Protein AF-I0H525-F1 (afdb_monomer)

Sequence (204 aa):
MDETADFDRLCRIVYRAARAGAVDCTDTFDLAASVLEFRPADPDATELASQSLDCAPGSRLHRAELALVVLAKADFAPGFAEEPGWLVRLQEAMRLVNRDIAASGLPHGCRLRVRENAYAETWDGHTGSGQGVLPDSGADPVSALVAVADDAQDAVMHALWSAWPECPAHRRGVHARRHGGAAVWWCTGEGGHGVARIGDWPRP

Solvent-accessible surface area (backbone atoms only — not comparable to full-atom values): 10857 Å² total; per-residue (Å²): 131,61,67,66,62,52,50,55,50,49,53,54,51,46,47,54,26,22,78,68,51,60,52,54,41,64,59,44,26,54,52,17,51,60,49,31,75,81,38,78,79,43,64,59,32,52,50,34,29,54,55,22,73,67,54,49,76,89,46,34,54,59,47,14,54,41,49,52,53,41,38,54,74,68,69,58,75,69,43,50,86,74,40,52,67,18,52,55,42,36,54,52,25,42,56,31,43,30,43,26,39,46,30,72,70,43,96,64,51,62,46,80,45,78,71,90,33,35,30,27,28,35,84,88,68,43,52,34,90,68,86,48,32,57,44,66,38,22,76,40,76,47,49,12,34,22,42,43,39,40,32,35,30,48,11,48,22,63,75,65,76,43,72,43,62,59,34,88,91,72,75,39,54,32,42,55,34,82,54,96,90,38,32,21,33,30,32,76,62,94,88,43,48,74,76,31,47,69,41,60,44,72,64,126

Nearest PDB structures (foldseek):
  7yzp-assembly1_D  TM=2.868E-01  e=1.930E+00  Escherichia coli
  8hqs-assembly1_B  TM=2.429E-01  e=4.005E+00  Saccharomyces cerevisiae S288C

Radius of gyration: 21.65 Å; Cα contacts (8 Å, |Δi|>4): 340; chains: 1; bounding box: 46×28×60 Å

Mean predicted aligned error: 4.31 Å

pLDDT: mean 94.58, std 5.5, range [55.75, 98.69]

Organism: Actinoplanes missouriensis (strain ATCC 14538 / DSM 43046 / CBS 188.64 / JCM 3121 / NBRC 102363 / NCIMB 12654 / NRRL B-3342 / UNCC 431) (NCBI:txid512565)

Structure (mmCIF, N/CA/C/O backbone):
data_AF-I0H525-F1
#
_entry.id   AF-I0H525-F1
#
loop_
_atom_site.group_PDB
_atom_site.id
_atom_site.type_symbol
_atom_site.label_atom_id
_atom_site.label_alt_id
_atom_site.label_comp_id
_atom_site.label_asym_id
_atom_site.label_entity_id
_atom_site.label_seq_id
_atom_site.pdbx_PDB_ins_code
_atom_site.Cartn_x
_atom_site.Cartn_y
_atom_site.Cartn_z
_atom_site.occupancy
_atom_site.B_iso_or_equiv
_atom_site.auth_seq_id
_atom_site.auth_comp_id
_atom_site.auth_asym_id
_atom_site.auth_atom_id
_atom_site.pdbx_PDB_model_num
ATOM 1 N N . MET A 1 1 ? -3.964 14.353 -28.557 1.00 55.75 1 MET A N 1
ATOM 2 C CA . MET A 1 1 ? -3.479 13.073 -28.015 1.00 55.75 1 MET A CA 1
ATOM 3 C C . MET A 1 1 ? -2.768 13.444 -26.735 1.00 55.75 1 MET A C 1
ATOM 5 O O . MET A 1 1 ? -2.029 14.417 -26.765 1.00 55.75 1 MET A O 1
ATOM 9 N N . ASP A 1 2 ? -3.168 12.852 -25.618 1.00 77.38 2 ASP A N 1
ATOM 10 C CA . ASP A 1 2 ? -2.706 13.259 -24.290 1.00 77.38 2 ASP A CA 1
ATOM 11 C C . ASP A 1 2 ? -1.395 12.525 -23.987 1.00 77.38 2 ASP A C 1
ATOM 13 O O . ASP A 1 2 ? -1.417 11.355 -23.616 1.00 77.38 2 ASP A O 1
ATOM 17 N N . GLU A 1 3 ? -0.263 13.193 -24.227 1.00 74.00 3 GLU A N 1
ATOM 18 C CA . GLU A 1 3 ? 1.090 12.627 -24.087 1.00 74.00 3 GLU A CA 1
ATOM 19 C C . GLU A 1 3 ? 1.329 12.030 -22.688 1.00 74.00 3 GLU A C 1
ATOM 21 O O . GLU A 1 3 ? 2.026 11.025 -22.552 1.00 74.00 3 GLU A O 1
ATOM 26 N N . THR A 1 4 ? 0.685 12.575 -21.650 1.00 78.25 4 THR A N 1
ATOM 27 C CA . THR A 1 4 ? 0.746 12.030 -20.286 1.00 78.25 4 THR A CA 1
ATOM 28 C C . THR A 1 4 ? 0.017 10.691 -20.171 1.00 78.25 4 THR A C 1
ATOM 30 O O . THR A 1 4 ? 0.548 9.754 -19.577 1.00 78.25 4 THR A O 1
ATOM 33 N N . ALA A 1 5 ? -1.167 10.556 -20.773 1.00 83.31 5 ALA A N 1
ATOM 34 C CA . ALA A 1 5 ? -1.921 9.302 -20.756 1.00 83.31 5 ALA A CA 1
ATOM 35 C C . ALA A 1 5 ? -1.211 8.180 -21.535 1.00 83.31 5 ALA A C 1
ATOM 37 O O . ALA A 1 5 ? -1.279 7.010 -21.142 1.00 83.31 5 ALA A O 1
ATOM 38 N N . ASP A 1 6 ? -0.516 8.530 -22.620 1.00 89.56 6 ASP A N 1
ATOM 39 C CA . ASP A 1 6 ? 0.271 7.579 -23.406 1.00 89.56 6 ASP A CA 1
ATOM 40 C C . ASP A 1 6 ? 1.518 7.108 -22.639 1.00 89.56 6 ASP A C 1
ATOM 42 O O . ASP A 1 6 ? 1.781 5.901 -22.590 1.00 89.56 6 ASP A O 1
ATOM 46 N N . PHE A 1 7 ? 2.222 8.018 -21.954 1.00 92.44 7 PHE A N 1
ATOM 47 C CA . PHE A 1 7 ? 3.347 7.669 -21.082 1.00 92.44 7 PHE A CA 1
ATOM 48 C C . PHE A 1 7 ? 2.915 6.773 -19.910 1.00 92.44 7 PHE A C 1
ATOM 50 O O . PHE A 1 7 ? 3.510 5.723 -19.667 1.00 92.44 7 PHE A O 1
ATOM 57 N N . ASP A 1 8 ? 1.814 7.109 -19.238 1.00 93.19 8 ASP A N 1
ATOM 58 C CA . ASP A 1 8 ? 1.237 6.296 -18.163 1.00 93.19 8 ASP A CA 1
ATOM 59 C C . ASP A 1 8 ? 0.880 4.878 -18.625 1.00 93.19 8 ASP A C 1
ATOM 61 O O . ASP A 1 8 ? 1.055 3.889 -17.901 1.00 93.19 8 ASP A O 1
ATOM 65 N N . ARG A 1 9 ? 0.341 4.755 -19.841 1.00 94.75 9 ARG A N 1
ATOM 66 C CA . ARG A 1 9 ? 0.021 3.459 -20.442 1.00 94.75 9 ARG A CA 1
ATOM 67 C C . ARG A 1 9 ? 1.288 2.652 -20.713 1.00 94.75 9 ARG A C 1
ATOM 69 O O . ARG A 1 9 ? 1.305 1.462 -20.387 1.00 94.75 9 ARG A O 1
ATOM 76 N N . LEU A 1 10 ? 2.322 3.281 -21.267 1.00 96.56 10 LEU A N 1
ATOM 77 C CA . LEU A 1 10 ? 3.621 2.656 -21.512 1.00 96.56 10 LEU A CA 1
ATOM 78 C C . LEU A 1 10 ? 4.249 2.153 -20.207 1.00 96.56 10 LEU A C 1
ATOM 80 O O . LEU A 1 10 ? 4.620 0.982 -20.120 1.00 96.56 10 LEU A O 1
ATOM 84 N N . CYS A 1 11 ? 4.267 2.981 -19.161 1.00 97.38 11 CYS A N 1
ATOM 85 C CA . CYS A 1 11 ? 4.796 2.607 -17.852 1.00 97.38 11 CYS A CA 1
ATOM 86 C C . CYS A 1 11 ? 4.117 1.354 -17.282 1.00 97.38 11 CYS A C 1
ATOM 88 O O . CYS A 1 11 ? 4.798 0.432 -16.830 1.00 97.38 11 CYS A O 1
ATOM 90 N N . ARG A 1 12 ? 2.781 1.255 -17.372 1.00 96.88 12 ARG A N 1
ATOM 91 C CA . ARG A 1 12 ? 2.036 0.061 -16.925 1.00 96.88 12 ARG A CA 1
ATOM 92 C C . ARG A 1 12 ? 2.381 -1.189 -17.738 1.00 96.88 12 ARG A C 1
ATOM 94 O O . ARG A 1 12 ? 2.485 -2.274 -17.163 1.00 96.88 12 ARG A O 1
ATOM 101 N N . ILE A 1 13 ? 2.541 -1.061 -19.056 1.00 96.75 13 ILE A N 1
ATOM 102 C CA . ILE A 1 13 ? 2.921 -2.178 -19.938 1.00 96.75 13 ILE A CA 1
ATOM 103 C C . ILE A 1 13 ? 4.317 -2.680 -19.567 1.00 96.75 13 ILE A C 1
ATOM 105 O O . ILE A 1 13 ? 4.477 -3.864 -19.249 1.00 96.75 13 ILE A O 1
ATOM 109 N N . VAL A 1 14 ? 5.298 -1.774 -19.529 1.00 97.88 14 VAL A N 1
ATOM 110 C CA . VAL A 1 14 ? 6.690 -2.109 -19.215 1.00 97.88 14 VAL A CA 1
ATOM 111 C C . VAL A 1 14 ? 6.802 -2.687 -17.813 1.00 97.88 14 VAL A C 1
ATOM 113 O O . VAL A 1 14 ? 7.459 -3.710 -17.640 1.00 97.88 14 VAL A O 1
ATOM 116 N N . TYR A 1 15 ? 6.114 -2.111 -16.824 1.00 98.19 15 TYR A N 1
ATOM 117 C CA . TYR A 1 15 ? 6.113 -2.630 -15.458 1.00 98.19 15 TYR A CA 1
ATOM 118 C C . TYR A 1 15 ? 5.668 -4.095 -15.409 1.00 98.19 15 TYR A C 1
ATOM 120 O O . TYR A 1 15 ? 6.380 -4.945 -14.875 1.00 98.19 15 TYR A O 1
ATOM 128 N N . ARG A 1 16 ? 4.512 -4.419 -16.003 1.00 96.69 16 ARG A N 1
ATOM 129 C CA . ARG A 1 16 ? 3.972 -5.790 -15.998 1.00 96.69 16 ARG A CA 1
ATOM 130 C C . ARG A 1 16 ? 4.917 -6.767 -16.697 1.00 96.69 16 ARG A C 1
ATOM 132 O O . ARG A 1 16 ? 5.163 -7.855 -16.177 1.00 96.69 16 ARG A O 1
ATOM 139 N N . ALA A 1 17 ? 5.473 -6.372 -17.840 1.00 96.62 17 ALA A N 1
ATOM 140 C CA . ALA A 1 17 ? 6.434 -7.185 -18.579 1.00 96.62 17 ALA A CA 1
ATOM 141 C C . ALA A 1 17 ? 7.740 -7.390 -17.789 1.00 96.62 17 ALA A C 1
ATOM 143 O O . ALA A 1 17 ? 8.261 -8.506 -17.727 1.00 96.62 17 ALA A O 1
ATOM 144 N N . ALA A 1 18 ? 8.233 -6.346 -17.120 1.00 97.19 18 ALA A N 1
ATOM 145 C CA . ALA A 1 18 ? 9.439 -6.386 -16.302 1.00 97.19 18 ALA A CA 1
ATOM 146 C C . ALA A 1 18 ? 9.284 -7.269 -15.066 1.00 97.19 18 ALA A C 1
ATOM 148 O O . ALA A 1 18 ? 10.144 -8.109 -14.805 1.00 97.19 18 ALA A O 1
ATOM 149 N N . ARG A 1 19 ? 8.150 -7.183 -14.363 1.00 95.31 19 ARG A N 1
ATOM 150 C CA . ARG A 1 19 ? 7.837 -8.085 -13.240 1.00 95.31 19 ARG A CA 1
ATOM 151 C C . ARG A 1 19 ? 7.762 -9.552 -13.667 1.00 95.31 19 ARG A C 1
ATOM 153 O O . ARG A 1 19 ? 8.104 -10.427 -12.878 1.00 95.31 19 ARG A O 1
ATOM 160 N N . ALA A 1 20 ? 7.373 -9.819 -14.913 1.00 94.12 20 ALA A N 1
ATOM 161 C CA . ALA A 1 20 ? 7.369 -11.156 -15.502 1.00 94.12 20 ALA A CA 1
ATOM 162 C C . ALA A 1 20 ? 8.728 -11.590 -16.100 1.00 94.12 20 ALA A C 1
ATOM 164 O O . ALA A 1 20 ? 8.835 -12.704 -16.611 1.00 94.12 20 ALA A O 1
ATOM 165 N N . GLY A 1 21 ? 9.758 -10.732 -16.083 1.00 93.81 21 GLY A N 1
ATOM 166 C CA . GLY A 1 21 ? 11.051 -10.995 -16.732 1.00 93.81 21 GLY A CA 1
ATOM 167 C C . GLY A 1 21 ? 10.969 -11.094 -18.264 1.00 93.81 21 GLY A C 1
ATOM 168 O O . GLY A 1 21 ? 11.844 -11.681 -18.904 1.00 93.81 21 GLY A O 1
ATOM 169 N N . ALA A 1 22 ? 9.907 -10.551 -18.860 1.00 92.31 22 ALA A N 1
ATOM 170 C CA . ALA A 1 22 ? 9.532 -10.718 -20.261 1.00 92.31 22 ALA A CA 1
ATOM 171 C C . ALA A 1 22 ? 9.421 -9.370 -20.993 1.00 92.31 22 ALA A C 1
ATOM 173 O O . ALA A 1 22 ? 8.500 -9.168 -21.778 1.00 92.31 22 ALA A O 1
ATOM 174 N N . VAL A 1 23 ? 10.349 -8.446 -20.721 1.00 94.19 23 VAL A N 1
ATOM 175 C CA . VAL A 1 23 ? 10.367 -7.121 -21.361 1.00 94.19 23 VAL A CA 1
ATOM 176 C C . VAL A 1 23 ? 10.621 -7.191 -22.863 1.00 94.19 23 VAL A C 1
ATOM 178 O O . VAL A 1 23 ? 11.514 -7.916 -23.322 1.00 94.19 23 VAL A O 1
ATOM 181 N N . ASP A 1 24 ? 9.850 -6.394 -23.598 1.00 95.25 24 ASP A N 1
ATOM 182 C CA . ASP A 1 24 ? 10.058 -6.110 -25.011 1.00 95.25 24 ASP A CA 1
ATOM 183 C C . ASP A 1 24 ? 11.072 -4.972 -25.189 1.00 95.25 24 ASP A C 1
ATOM 185 O O . ASP A 1 24 ? 11.102 -4.031 -24.399 1.00 95.25 24 ASP A O 1
ATOM 189 N N . CYS A 1 25 ? 11.923 -5.079 -26.210 1.00 96.38 25 CYS A N 1
ATOM 190 C CA . CYS A 1 25 ? 12.992 -4.113 -26.455 1.00 96.38 25 CYS A CA 1
ATOM 191 C C . CYS A 1 25 ? 12.465 -2.762 -26.952 1.00 96.38 25 CYS A C 1
ATOM 193 O O . CYS A 1 25 ? 13.058 -1.735 -26.635 1.00 96.38 25 CYS A O 1
ATOM 195 N N . THR A 1 26 ? 11.373 -2.748 -27.717 1.00 97.00 26 THR A N 1
ATOM 196 C CA . THR A 1 26 ? 10.744 -1.510 -28.183 1.00 97.00 26 THR A CA 1
ATOM 197 C C . THR A 1 26 ? 10.105 -0.784 -27.009 1.00 97.00 26 THR A C 1
ATOM 199 O O . THR A 1 26 ? 10.456 0.365 -26.765 1.00 97.00 26 THR A O 1
ATOM 202 N N . ASP A 1 27 ? 9.291 -1.470 -26.203 1.00 97.25 27 ASP A N 1
ATOM 203 C CA . ASP A 1 27 ? 8.633 -0.835 -25.053 1.00 97.25 27 ASP A CA 1
ATOM 204 C C . ASP A 1 27 ? 9.655 -0.283 -24.032 1.00 97.25 27 ASP A C 1
ATOM 206 O O . ASP A 1 27 ? 9.470 0.803 -23.477 1.00 97.25 27 ASP A O 1
ATOM 210 N N . THR A 1 28 ? 10.765 -0.994 -23.778 1.00 97.31 28 THR A N 1
ATOM 211 C CA . THR A 1 28 ? 11.815 -0.492 -22.872 1.00 97.31 28 THR A CA 1
ATOM 212 C C . THR A 1 28 ? 12.639 0.641 -23.470 1.00 97.31 28 THR A C 1
ATOM 214 O O . THR A 1 28 ? 13.084 1.514 -22.721 1.00 97.31 28 THR A O 1
ATOM 217 N N . PHE A 1 29 ? 12.842 0.656 -24.791 1.00 98.00 29 PHE A N 1
ATOM 218 C CA . PHE A 1 29 ? 13.485 1.777 -25.473 1.00 98.00 29 PHE A CA 1
ATOM 219 C C . PHE A 1 29 ? 12.605 3.026 -25.420 1.00 98.00 29 PHE A C 1
ATOM 221 O O . PHE A 1 29 ? 13.097 4.088 -25.050 1.00 98.00 29 PHE A O 1
ATOM 228 N N . ASP A 1 30 ? 11.311 2.892 -25.712 1.00 97.62 30 ASP A N 1
ATOM 229 C CA . ASP A 1 30 ? 10.356 4.001 -25.688 1.00 97.62 30 ASP A CA 1
ATOM 230 C C . ASP A 1 30 ? 10.235 4.595 -24.278 1.00 97.62 30 ASP A C 1
ATOM 232 O O . ASP A 1 30 ? 10.213 5.818 -24.116 1.00 97.62 30 ASP A O 1
ATOM 236 N N . LEU A 1 31 ? 10.245 3.749 -23.237 1.00 97.88 31 LEU A N 1
ATOM 237 C CA . LEU A 1 31 ? 10.285 4.206 -21.845 1.00 97.88 31 LEU A CA 1
ATOM 238 C C . LEU A 1 31 ? 11.559 5.014 -21.572 1.00 97.88 31 LEU A C 1
ATOM 240 O O . LEU A 1 31 ? 11.493 6.112 -21.020 1.00 97.88 31 LEU A O 1
ATOM 244 N N . ALA A 1 32 ? 12.719 4.469 -21.944 1.00 97.88 32 ALA A N 1
ATOM 245 C CA . ALA A 1 32 ? 14.003 5.119 -21.724 1.00 97.88 32 ALA A CA 1
ATOM 246 C C . ALA A 1 32 ? 14.096 6.461 -22.462 1.00 97.88 32 ALA A C 1
ATOM 248 O O . ALA A 1 32 ? 14.506 7.456 -21.867 1.00 97.88 32 ALA A O 1
ATOM 249 N N . ALA A 1 33 ? 13.674 6.502 -23.727 1.00 97.19 33 ALA A N 1
ATOM 250 C CA . ALA A 1 33 ? 13.634 7.711 -24.539 1.00 97.19 33 ALA A CA 1
ATOM 251 C C . ALA A 1 33 ? 12.732 8.773 -23.900 1.00 97.19 33 ALA A C 1
ATOM 253 O O . ALA A 1 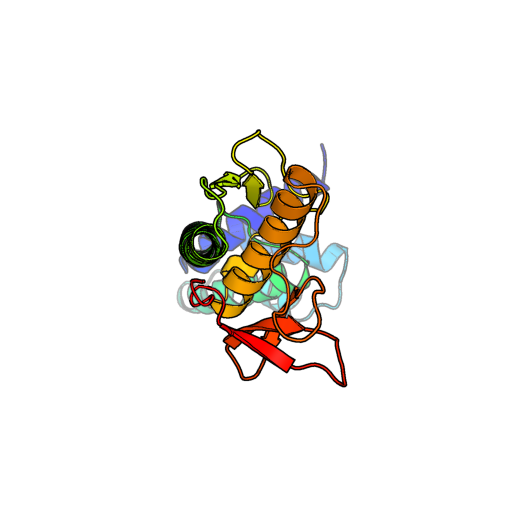33 ? 13.191 9.889 -23.668 1.00 97.19 33 ALA A O 1
ATOM 254 N N . SER A 1 34 ? 11.511 8.396 -23.505 1.00 95.69 34 SER A N 1
ATOM 255 C CA . SER A 1 34 ? 10.569 9.296 -22.827 1.00 95.69 34 SER A CA 1
ATOM 256 C C . SER A 1 34 ? 11.169 9.894 -21.549 1.00 95.69 34 SER A C 1
ATOM 258 O O . SER A 1 34 ? 11.041 11.085 -21.292 1.00 95.69 34 SER A O 1
ATOM 260 N N . VAL A 1 35 ? 11.883 9.098 -20.742 1.00 95.88 35 VAL A N 1
ATOM 261 C CA . VAL A 1 35 ? 12.556 9.609 -19.533 1.00 95.88 35 VAL A CA 1
ATOM 262 C C . VAL A 1 35 ? 13.727 10.532 -19.882 1.00 95.88 35 VAL A C 1
ATOM 264 O O . VAL A 1 35 ? 13.890 11.572 -19.242 1.00 95.88 35 VAL A O 1
ATOM 267 N N . LEU A 1 36 ? 14.531 10.186 -20.890 1.00 96.88 36 LEU A N 1
ATOM 268 C CA . LEU A 1 36 ? 15.678 10.985 -21.330 1.00 96.88 36 LEU A CA 1
ATOM 269 C C . LEU A 1 36 ? 15.267 12.331 -21.939 1.00 96.88 36 LEU A C 1
ATOM 271 O O . LEU A 1 36 ? 16.028 13.288 -21.823 1.00 96.88 36 LEU A O 1
ATOM 275 N N . GLU A 1 37 ? 14.075 12.447 -22.523 1.00 94.62 37 GLU A N 1
ATOM 276 C CA . GLU A 1 37 ? 13.544 13.733 -22.996 1.00 94.62 37 GLU A CA 1
ATOM 277 C C . GLU A 1 37 ? 13.433 14.761 -21.860 1.00 94.62 37 GLU A C 1
ATOM 279 O O . GLU A 1 37 ? 13.796 15.926 -22.033 1.00 94.62 37 GLU A O 1
ATOM 284 N N . PHE A 1 38 ? 13.010 14.325 -20.670 1.00 91.94 38 PHE A N 1
ATOM 285 C CA . PHE A 1 38 ? 12.905 15.189 -19.489 1.00 91.94 38 PHE A CA 1
ATOM 286 C C . PHE A 1 38 ? 14.170 15.195 -18.627 1.00 91.94 38 PHE A C 1
ATOM 288 O O . PHE A 1 38 ? 14.437 16.166 -17.913 1.00 91.94 38 PHE A O 1
ATOM 295 N N . ARG A 1 39 ? 14.955 14.112 -18.660 1.00 94.12 39 ARG A N 1
ATOM 296 C CA . ARG A 1 39 ? 16.165 13.919 -17.848 1.00 94.12 39 ARG A CA 1
ATOM 297 C C . ARG A 1 39 ? 17.316 13.381 -18.709 1.00 94.12 39 ARG A C 1
ATOM 299 O O . ARG A 1 39 ? 17.722 12.233 -18.530 1.00 94.12 39 ARG A O 1
ATOM 306 N N . PRO A 1 40 ? 17.918 14.209 -19.586 1.00 94.69 40 PRO A N 1
ATOM 307 C CA . PRO A 1 40 ? 18.882 13.740 -20.593 1.00 94.69 40 PRO A CA 1
ATOM 308 C C . PRO A 1 40 ? 20.164 13.108 -20.041 1.00 94.69 40 PRO A C 1
ATOM 310 O O . PRO A 1 40 ? 20.897 12.458 -20.776 1.00 94.69 40 PRO A O 1
ATOM 313 N N . ALA A 1 41 ? 20.464 13.335 -18.761 1.00 96.06 41 ALA A N 1
ATOM 314 C CA . ALA A 1 41 ? 21.650 12.820 -18.088 1.00 96.06 41 ALA A CA 1
ATOM 315 C C . ALA A 1 41 ? 21.348 11.642 -17.142 1.00 96.06 41 ALA A C 1
ATOM 317 O O . ALA A 1 41 ? 22.214 11.298 -16.337 1.00 96.06 41 ALA A O 1
ATOM 318 N N . ASP A 1 42 ? 20.145 11.048 -17.178 1.00 97.44 42 ASP A N 1
ATOM 319 C CA . ASP A 1 42 ? 19.850 9.889 -16.329 1.00 97.44 42 ASP A CA 1
ATOM 320 C C . ASP A 1 42 ? 20.649 8.655 -16.807 1.00 97.44 42 ASP A C 1
ATOM 322 O O . ASP A 1 42 ? 20.472 8.198 -17.946 1.00 97.44 42 ASP A O 1
ATOM 326 N N . PRO A 1 43 ? 21.551 8.112 -15.966 1.00 97.25 43 PRO A N 1
ATOM 327 C CA . PRO A 1 43 ? 22.435 7.026 -16.372 1.00 97.25 43 PRO A CA 1
ATOM 328 C C . PRO A 1 43 ? 21.687 5.704 -16.570 1.00 97.25 43 PRO A C 1
ATOM 330 O O . PRO A 1 43 ? 22.034 4.954 -17.479 1.00 97.25 43 PRO A O 1
ATOM 333 N N . ASP A 1 44 ? 20.634 5.441 -15.790 1.00 97.94 44 ASP A N 1
ATOM 334 C CA . ASP A 1 44 ? 19.885 4.183 -15.870 1.00 97.94 44 ASP A CA 1
ATOM 335 C C . ASP A 1 44 ? 18.991 4.177 -17.110 1.00 97.94 44 ASP A C 1
ATOM 337 O O . ASP A 1 44 ? 18.892 3.163 -17.798 1.00 97.94 44 ASP A O 1
ATOM 341 N N . ALA A 1 45 ? 18.393 5.324 -17.453 1.00 97.69 45 ALA A N 1
ATOM 342 C CA . ALA A 1 45 ? 17.653 5.468 -18.703 1.00 97.69 45 ALA A CA 1
ATOM 343 C C . ALA A 1 45 ? 18.587 5.357 -19.924 1.00 97.69 45 ALA A C 1
ATOM 345 O O . ALA A 1 45 ? 18.246 4.701 -20.906 1.00 97.69 45 ALA A O 1
ATOM 346 N N . THR A 1 46 ? 19.801 5.915 -19.850 1.00 98.19 46 THR A N 1
ATOM 347 C CA . THR A 1 46 ? 20.813 5.777 -20.916 1.00 98.19 46 THR A CA 1
ATOM 348 C C . THR A 1 46 ? 21.242 4.320 -21.111 1.00 98.19 46 THR A C 1
ATOM 350 O O . THR A 1 46 ? 21.339 3.833 -22.245 1.00 98.19 46 THR A O 1
ATOM 353 N N . GLU A 1 47 ? 21.486 3.601 -20.014 1.00 97.81 47 GLU A N 1
ATOM 354 C CA . GLU A 1 47 ? 21.835 2.183 -20.067 1.00 97.81 47 GLU A CA 1
ATOM 355 C C . GLU A 1 47 ? 20.664 1.342 -20.584 1.00 97.81 47 GLU A C 1
ATOM 357 O O . GLU A 1 47 ? 20.860 0.505 -21.468 1.00 97.81 47 GLU A O 1
ATOM 362 N N . LEU A 1 48 ? 19.440 1.604 -20.114 1.00 98.06 48 LEU A N 1
ATOM 363 C CA . LEU A 1 48 ? 18.238 0.918 -20.581 1.00 98.06 48 LEU A CA 1
ATOM 364 C C . LEU A 1 48 ? 18.032 1.108 -22.088 1.00 98.06 48 LEU A C 1
ATOM 366 O O . LEU A 1 48 ? 17.772 0.125 -22.785 1.00 98.06 48 LEU A O 1
ATOM 370 N N . ALA A 1 49 ? 18.204 2.326 -22.610 1.00 97.75 49 ALA A N 1
ATOM 371 C CA . ALA A 1 49 ? 18.128 2.598 -24.045 1.00 97.75 49 ALA A CA 1
ATOM 372 C C . ALA A 1 49 ? 19.176 1.788 -24.825 1.00 97.75 49 ALA A C 1
ATOM 374 O O . ALA A 1 49 ? 18.841 1.113 -25.799 1.00 97.75 49 ALA A O 1
ATOM 375 N N . SER A 1 50 ? 20.426 1.782 -24.355 1.00 96.50 50 SER A N 1
ATOM 376 C CA . SER A 1 50 ? 21.528 1.049 -24.993 1.00 96.50 50 SER A CA 1
ATOM 377 C C . SER A 1 50 ? 21.273 -0.464 -25.017 1.00 96.50 50 SER A C 1
ATOM 379 O O . SER A 1 50 ? 21.339 -1.096 -26.069 1.00 96.50 50 SER A O 1
ATOM 381 N N . GLN A 1 51 ? 20.884 -1.045 -23.878 1.00 95.75 51 GLN A N 1
ATOM 382 C CA . GLN A 1 51 ? 20.556 -2.471 -23.777 1.00 95.75 51 GLN A CA 1
ATOM 383 C C . GLN A 1 51 ? 19.344 -2.858 -24.636 1.00 95.75 51 GLN A C 1
ATOM 385 O O . GLN A 1 51 ? 19.250 -4.000 -25.104 1.00 95.75 51 GLN A O 1
ATOM 390 N N . SER A 1 52 ? 18.394 -1.935 -24.807 1.00 96.00 52 SER A N 1
ATOM 391 C CA . SER A 1 52 ? 17.198 -2.137 -25.627 1.00 96.00 52 SER A CA 1
ATOM 392 C C . SER A 1 52 ? 17.526 -2.151 -27.120 1.00 96.00 52 SER A C 1
ATOM 394 O O . SER A 1 52 ? 16.991 -2.994 -27.835 1.00 96.00 52 SER A O 1
ATOM 396 N N . LEU A 1 53 ? 18.460 -1.307 -27.575 1.00 95.56 53 LEU A N 1
ATOM 397 C CA . LEU A 1 53 ? 18.955 -1.314 -28.959 1.00 95.56 53 LEU A CA 1
ATOM 398 C C . LEU A 1 53 ? 19.667 -2.624 -29.313 1.00 95.56 53 LEU A C 1
ATOM 400 O O . LEU A 1 53 ? 19.416 -3.190 -30.376 1.00 95.56 53 LEU A O 1
ATOM 404 N N . ASP A 1 54 ? 20.511 -3.132 -28.411 1.00 92.75 54 ASP A N 1
ATOM 405 C CA . ASP A 1 54 ? 21.215 -4.404 -28.619 1.00 92.75 54 ASP A CA 1
ATOM 406 C C . ASP A 1 54 ? 20.253 -5.600 -28.627 1.00 92.75 54 ASP A C 1
ATOM 408 O O . ASP A 1 54 ? 20.506 -6.620 -29.271 1.00 92.75 54 ASP A O 1
ATOM 412 N N . CYS A 1 55 ? 19.161 -5.498 -27.861 1.00 93.12 55 CYS A N 1
ATOM 413 C CA . CYS A 1 55 ? 18.108 -6.500 -27.711 1.00 93.12 55 CYS A CA 1
ATOM 414 C C . CYS A 1 55 ? 18.616 -7.939 -27.463 1.00 93.12 55 CYS A C 1
ATOM 416 O O . CYS A 1 55 ? 17.938 -8.933 -27.738 1.00 93.12 55 CYS A O 1
ATOM 418 N N . ALA A 1 56 ? 19.810 -8.081 -26.878 1.00 91.75 56 ALA A N 1
ATOM 419 C CA . ALA A 1 56 ? 20.432 -9.379 -26.658 1.00 91.75 56 ALA A CA 1
ATOM 420 C C . ALA A 1 56 ? 19.554 -10.256 -25.737 1.00 91.75 56 ALA A C 1
ATOM 422 O O . ALA A 1 56 ? 19.113 -9.773 -24.683 1.00 91.75 56 ALA A O 1
ATOM 423 N N . PRO A 1 57 ? 19.307 -11.543 -26.069 1.00 85.50 57 PRO A N 1
ATOM 424 C CA . PRO A 1 57 ? 18.501 -12.430 -25.227 1.00 85.50 57 PRO A CA 1
ATOM 425 C C . PRO A 1 57 ? 19.088 -12.642 -23.825 1.00 85.50 57 PRO A C 1
ATOM 427 O O . PRO A 1 57 ? 18.337 -12.707 -22.855 1.00 85.50 57 PRO A O 1
ATOM 430 N N . GLY A 1 58 ? 20.421 -12.700 -23.711 1.00 88.88 58 GLY A N 1
ATOM 431 C CA . GLY A 1 58 ? 21.129 -12.891 -22.438 1.00 88.88 58 GLY A CA 1
ATOM 432 C C . GLY A 1 58 ? 20.979 -11.726 -21.452 1.00 88.88 58 GLY A C 1
ATOM 433 O O . GLY A 1 58 ? 21.077 -11.940 -20.250 1.00 88.88 58 GLY A O 1
ATOM 434 N N . SER A 1 59 ? 20.662 -10.525 -21.941 1.00 91.12 59 SER A N 1
ATOM 435 C CA . SER A 1 59 ? 20.480 -9.322 -21.116 1.00 91.12 59 SER A CA 1
ATOM 436 C C . SER A 1 59 ? 19.021 -9.065 -20.730 1.00 91.12 59 SER A C 1
ATOM 438 O O . SER A 1 59 ? 18.717 -8.017 -20.169 1.00 91.12 59 SER A O 1
ATOM 440 N N . ARG A 1 60 ? 18.084 -9.976 -21.037 1.00 94.12 60 ARG A N 1
ATOM 441 C CA . ARG A 1 60 ? 16.644 -9.731 -20.821 1.00 94.12 60 ARG A CA 1
ATOM 442 C C . ARG A 1 60 ? 16.293 -9.459 -19.356 1.00 94.12 60 ARG A C 1
ATOM 444 O O . ARG A 1 60 ? 15.525 -8.542 -19.093 1.00 94.12 60 ARG A O 1
ATOM 451 N N . LEU A 1 61 ? 16.841 -10.240 -18.423 1.00 95.12 61 LEU A N 1
ATOM 452 C CA . LEU A 1 61 ? 16.591 -10.040 -16.991 1.00 95.12 61 LEU A CA 1
ATOM 453 C C . LEU A 1 61 ? 17.194 -8.721 -16.499 1.00 95.12 61 LEU A C 1
ATOM 455 O O . LEU A 1 61 ? 16.498 -7.953 -15.850 1.00 95.12 61 LEU A O 1
ATOM 459 N N . HIS A 1 62 ? 18.428 -8.412 -16.910 1.00 95.44 62 HIS A N 1
ATOM 460 C CA . HIS A 1 62 ? 19.076 -7.127 -16.613 1.00 95.44 62 HIS A CA 1
ATOM 461 C C . HIS A 1 62 ? 18.257 -5.937 -17.134 1.00 95.44 62 HIS A C 1
ATOM 463 O O . HIS A 1 62 ? 18.011 -4.982 -16.407 1.00 95.44 62 HIS A O 1
ATOM 469 N N . ARG A 1 63 ? 17.736 -6.014 -18.369 1.00 96.69 63 ARG A N 1
ATOM 470 C CA . ARG A 1 63 ? 16.817 -4.994 -18.905 1.00 96.69 63 ARG A CA 1
ATOM 471 C C . ARG A 1 63 ? 15.544 -4.863 -18.083 1.00 96.69 63 ARG A C 1
ATOM 473 O O . ARG A 1 63 ? 15.079 -3.749 -17.884 1.00 96.69 63 ARG A O 1
ATOM 480 N N . ALA A 1 64 ? 14.963 -5.975 -17.638 1.00 97.56 64 ALA A N 1
ATOM 481 C CA . ALA A 1 64 ? 13.769 -5.940 -16.802 1.00 97.56 64 ALA A CA 1
ATOM 482 C C . ALA A 1 64 ? 14.050 -5.242 -15.461 1.00 97.56 64 ALA A C 1
ATOM 484 O O . ALA A 1 64 ? 13.262 -4.407 -15.027 1.00 97.56 64 ALA A O 1
ATOM 485 N N . GLU A 1 65 ? 15.192 -5.532 -14.838 1.00 97.44 65 GLU A N 1
ATOM 486 C CA . GLU A 1 65 ? 15.632 -4.876 -13.602 1.00 97.44 65 GLU A CA 1
ATOM 487 C C . GLU A 1 65 ? 15.866 -3.373 -13.812 1.00 97.44 65 GLU A C 1
ATOM 489 O O . GLU A 1 65 ? 15.302 -2.563 -13.074 1.00 97.44 65 GLU A O 1
ATOM 494 N N . LEU A 1 66 ? 16.601 -2.988 -14.861 1.00 97.50 66 LEU A N 1
ATOM 495 C CA . LEU A 1 66 ? 16.806 -1.584 -15.232 1.00 97.50 66 LEU A CA 1
ATOM 496 C C . LEU A 1 66 ? 15.488 -0.861 -15.526 1.00 97.50 66 LEU A C 1
ATOM 498 O O . LEU A 1 66 ? 15.295 0.266 -15.076 1.00 97.50 66 LEU A O 1
ATOM 502 N N . ALA A 1 67 ? 14.553 -1.504 -16.229 1.00 98.19 67 ALA A N 1
ATOM 503 C CA . ALA A 1 67 ? 13.243 -0.928 -16.511 1.00 98.19 67 ALA A CA 1
ATOM 504 C C . ALA A 1 67 ? 12.475 -0.603 -15.222 1.00 98.19 67 ALA A C 1
ATOM 506 O O . ALA A 1 67 ? 11.896 0.474 -15.116 1.00 98.19 67 ALA A O 1
ATOM 507 N N . LEU A 1 68 ? 12.513 -1.480 -14.211 1.00 97.88 68 LEU A N 1
ATOM 508 C CA . LEU A 1 68 ? 11.894 -1.208 -12.908 1.00 97.88 68 LEU A CA 1
ATOM 509 C C . LEU A 1 68 ? 12.565 -0.034 -12.177 1.00 97.88 68 LEU A C 1
ATOM 511 O O . LEU A 1 68 ? 11.865 0.762 -11.552 1.00 97.88 68 LEU A O 1
ATOM 515 N N . VAL A 1 69 ? 13.892 0.102 -12.274 1.00 97.81 69 VAL A N 1
ATOM 516 C CA . VAL A 1 69 ? 14.630 1.243 -11.700 1.00 97.81 69 VAL A CA 1
ATOM 517 C C . VAL A 1 69 ? 14.232 2.553 -12.381 1.00 97.81 69 VAL A C 1
ATOM 519 O O . VAL A 1 69 ? 13.926 3.533 -11.701 1.00 97.81 69 VAL A O 1
ATOM 522 N N . VAL A 1 70 ? 14.190 2.565 -13.715 1.00 98.06 70 VAL A N 1
ATOM 523 C CA . VAL A 1 70 ? 13.796 3.741 -14.502 1.00 98.06 70 VAL A CA 1
ATOM 524 C C . VAL A 1 70 ? 12.350 4.141 -14.202 1.00 98.06 70 VAL A C 1
ATOM 526 O O . VAL A 1 70 ? 12.091 5.319 -13.967 1.00 98.06 70 VAL A O 1
ATOM 529 N N . LEU A 1 71 ? 11.427 3.177 -14.117 1.00 97.88 71 LEU A N 1
ATOM 530 C CA . LEU A 1 71 ? 10.035 3.427 -13.724 1.00 97.88 71 LEU A CA 1
ATOM 531 C C . LEU A 1 71 ? 9.936 4.064 -12.333 1.00 97.88 71 LEU A C 1
ATOM 533 O O . LEU A 1 71 ? 9.245 5.066 -12.169 1.00 97.88 71 LEU A O 1
ATOM 537 N N . ALA A 1 72 ? 10.660 3.529 -11.346 1.00 95.31 72 ALA A N 1
ATOM 538 C CA . ALA A 1 72 ? 10.660 4.081 -9.992 1.00 95.31 72 ALA A CA 1
ATOM 539 C C . ALA A 1 72 ? 11.191 5.523 -9.958 1.00 95.31 72 ALA A C 1
ATOM 541 O O . ALA A 1 72 ? 10.639 6.372 -9.264 1.00 95.31 72 ALA A O 1
ATOM 542 N N . LYS A 1 73 ? 12.236 5.828 -10.737 1.00 94.50 73 LYS A N 1
ATOM 543 C CA . LYS A 1 73 ? 12.754 7.195 -10.875 1.00 94.50 73 LYS A CA 1
ATOM 544 C C . LYS A 1 73 ? 11.785 8.122 -11.596 1.00 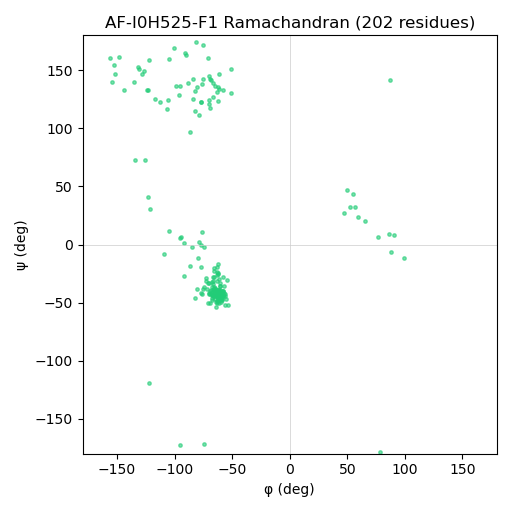94.50 73 LYS A C 1
ATOM 546 O O . LYS A 1 73 ? 11.781 9.313 -11.303 1.00 94.50 73 LYS A O 1
ATOM 551 N N . ALA A 1 74 ? 11.003 7.611 -12.540 1.00 93.94 74 ALA A N 1
ATOM 552 C CA . ALA A 1 74 ? 9.973 8.362 -13.251 1.00 93.94 74 ALA A CA 1
ATOM 553 C C . ALA A 1 74 ? 8.705 8.599 -12.407 1.00 93.94 74 ALA A C 1
ATOM 555 O O . ALA A 1 74 ? 7.695 9.028 -12.953 1.00 93.94 74 ALA A O 1
ATOM 556 N N . ASP A 1 75 ? 8.754 8.311 -11.100 1.00 92.88 75 ASP A N 1
ATOM 557 C CA . ASP A 1 75 ? 7.638 8.441 -10.161 1.00 92.88 75 ASP A CA 1
ATOM 558 C C . ASP A 1 75 ? 6.416 7.582 -10.548 1.00 92.88 75 ASP A C 1
ATOM 560 O O . ASP A 1 75 ? 5.290 7.842 -10.122 1.00 92.88 75 ASP A O 1
ATOM 564 N N . PHE A 1 76 ? 6.626 6.512 -11.329 1.00 94.94 76 PHE A N 1
ATOM 565 C CA . PHE A 1 76 ? 5.569 5.556 -11.639 1.00 94.94 76 PHE A CA 1
ATOM 566 C C . PHE A 1 76 ? 5.206 4.738 -10.395 1.00 94.94 76 PHE A C 1
ATOM 568 O O . PHE A 1 76 ? 6.031 3.994 -9.854 1.00 94.94 76 PHE A O 1
ATOM 575 N N . ALA A 1 77 ? 3.939 4.816 -9.990 1.00 92.44 77 ALA A N 1
ATOM 576 C CA . ALA A 1 77 ? 3.376 4.023 -8.907 1.00 92.44 77 ALA A CA 1
ATOM 577 C C . ALA A 1 77 ? 2.446 2.927 -9.468 1.00 92.44 77 ALA A C 1
ATOM 579 O O . ALA A 1 77 ? 1.423 3.246 -10.083 1.00 92.44 77 ALA A O 1
ATOM 580 N N . PRO A 1 78 ? 2.756 1.631 -9.274 1.00 94.81 78 PRO A N 1
ATOM 581 C CA . PRO A 1 78 ? 1.858 0.555 -9.683 1.00 94.81 78 PRO A CA 1
ATOM 582 C C . PRO A 1 78 ? 0.582 0.549 -8.828 1.00 94.81 78 PRO A C 1
ATOM 584 O O . PRO A 1 78 ? 0.617 0.777 -7.618 1.00 94.81 78 PRO A O 1
ATOM 587 N N . GLY A 1 79 ? -0.557 0.262 -9.459 1.00 95.44 79 GLY A N 1
ATOM 588 C CA . GLY A 1 79 ? -1.837 0.124 -8.775 1.00 95.44 79 GLY A CA 1
ATOM 589 C C . GLY A 1 79 ? -2.169 -1.330 -8.439 1.00 95.44 79 GLY A C 1
ATOM 590 O O . GLY A 1 79 ? -1.399 -2.260 -8.683 1.00 95.44 79 GLY A O 1
ATOM 591 N N . PHE A 1 80 ? -3.390 -1.561 -7.949 1.00 95.69 80 PHE A N 1
ATOM 592 C CA . PHE A 1 80 ? -3.886 -2.915 -7.664 1.00 95.69 80 PHE A CA 1
ATOM 593 C C . PHE A 1 80 ? -3.998 -3.817 -8.905 1.00 95.69 80 PHE A C 1
ATOM 595 O O . PHE A 1 80 ? -4.075 -5.035 -8.763 1.00 95.69 80 PHE A O 1
ATOM 602 N N . ALA A 1 81 ? -4.037 -3.244 -10.112 1.00 93.75 81 ALA A N 1
ATOM 603 C CA . ALA A 1 81 ? -4.047 -4.015 -11.354 1.00 93.75 81 ALA A CA 1
ATOM 604 C C . ALA A 1 81 ? -2.669 -4.617 -11.665 1.00 93.75 81 ALA A C 1
ATOM 606 O O . ALA A 1 81 ? -2.581 -5.732 -12.178 1.00 93.75 81 ALA A O 1
ATOM 607 N N . GLU A 1 82 ? -1.603 -3.881 -11.355 1.00 95.25 82 GLU A N 1
ATOM 608 C CA . GLU A 1 82 ? -0.220 -4.311 -11.532 1.00 95.25 82 GLU A CA 1
ATOM 609 C C . GLU A 1 82 ? 0.239 -5.231 -10.392 1.00 95.25 82 GLU A C 1
ATOM 611 O O . GLU A 1 82 ? 0.927 -6.217 -10.642 1.00 95.25 82 GLU A O 1
ATOM 616 N N . GLU A 1 83 ? -0.178 -4.941 -9.158 1.00 95.94 83 GLU A N 1
ATOM 617 C CA . GLU A 1 83 ? 0.201 -5.686 -7.953 1.00 95.94 83 G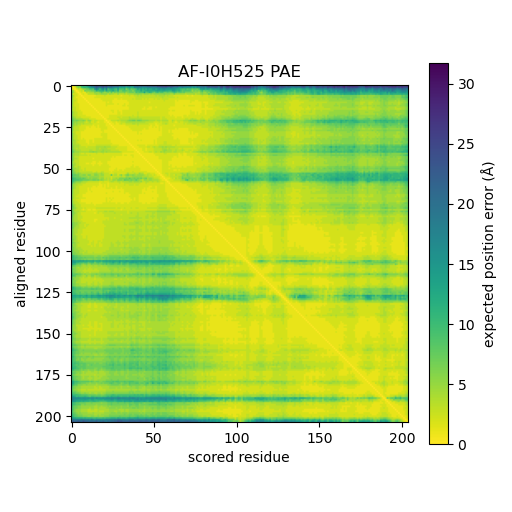LU A CA 1
ATOM 618 C C . GLU A 1 83 ? -1.051 -6.155 -7.175 1.00 95.94 83 GLU A C 1
ATOM 620 O O . GLU A 1 83 ? -1.372 -5.649 -6.094 1.00 95.94 83 GLU A O 1
ATOM 625 N N . PRO A 1 84 ? -1.794 -7.161 -7.682 1.00 95.19 84 PRO A N 1
ATOM 626 C CA . PRO A 1 84 ? -3.047 -7.615 -7.065 1.00 95.19 84 PRO A CA 1
ATOM 627 C C . PRO A 1 84 ? -2.861 -8.179 -5.649 1.00 95.19 84 PRO A C 1
ATOM 629 O O . PRO A 1 84 ? -3.778 -8.127 -4.825 1.00 95.19 84 PRO A O 1
ATOM 632 N N . GLY A 1 85 ? -1.662 -8.681 -5.330 1.00 97.00 85 GLY A N 1
ATOM 633 C CA . GLY A 1 85 ? -1.317 -9.147 -3.986 1.00 97.00 85 GLY A CA 1
ATOM 634 C C . GLY A 1 85 ? -1.358 -8.041 -2.926 1.00 97.00 85 GLY A C 1
ATOM 635 O O . GLY A 1 85 ? -1.574 -8.335 -1.749 1.00 97.00 85 GLY A O 1
ATOM 636 N N . TRP A 1 86 ? -1.208 -6.773 -3.319 1.00 98.00 86 TRP A N 1
ATOM 637 C CA . TRP A 1 86 ? -1.309 -5.641 -2.399 1.00 98.00 86 TRP A CA 1
ATOM 638 C C . TRP A 1 86 ? -2.732 -5.471 -1.882 1.00 98.00 86 TRP A C 1
ATOM 640 O O . TRP A 1 86 ? -2.925 -5.355 -0.674 1.00 98.00 86 TRP A O 1
ATOM 650 N N . LEU A 1 87 ? -3.741 -5.575 -2.754 1.00 97.94 87 LEU A N 1
ATOM 651 C CA . LEU A 1 87 ? -5.141 -5.501 -2.334 1.00 97.94 87 LEU A CA 1
ATOM 652 C C . LEU A 1 87 ? -5.504 -6.634 -1.367 1.00 97.94 87 LEU A C 1
ATOM 654 O O . LEU A 1 87 ? -6.190 -6.398 -0.374 1.00 97.94 87 LEU A O 1
ATOM 658 N N . VAL A 1 88 ? -5.020 -7.854 -1.625 1.00 98.25 88 VAL A N 1
ATOM 659 C CA . VAL A 1 88 ? -5.228 -8.998 -0.720 1.00 98.25 88 VAL A CA 1
ATOM 660 C C . VAL A 1 88 ? -4.681 -8.685 0.674 1.00 98.25 88 VAL A C 1
ATOM 662 O O . VAL A 1 88 ? -5.368 -8.909 1.671 1.00 98.25 88 VAL A O 1
ATOM 665 N N . ARG A 1 89 ? -3.490 -8.084 0.751 1.00 98.50 89 ARG A N 1
ATOM 666 C CA . ARG A 1 89 ? -2.866 -7.690 2.019 1.00 98.50 89 ARG A CA 1
ATOM 667 C C . ARG A 1 89 ? -3.639 -6.584 2.740 1.00 98.50 89 ARG A C 1
ATOM 669 O O . ARG A 1 89 ? -3.817 -6.663 3.953 1.00 98.50 89 ARG A O 1
ATOM 676 N N . LEU A 1 90 ? -4.164 -5.595 2.014 1.00 98.69 90 LEU A N 1
ATOM 677 C CA . LEU A 1 90 ? -5.043 -4.574 2.601 1.00 98.69 90 LEU A CA 1
ATOM 678 C C . LEU A 1 90 ? -6.344 -5.194 3.141 1.00 98.69 90 LEU A C 1
ATOM 680 O O . LEU A 1 90 ? -6.811 -4.838 4.222 1.00 98.69 90 LEU A O 1
ATOM 684 N N . GLN A 1 91 ? -6.921 -6.167 2.433 1.00 98.50 91 GLN A N 1
ATOM 685 C CA . GLN A 1 91 ? -8.107 -6.891 2.901 1.00 98.50 91 GLN A CA 1
ATOM 686 C C . GLN A 1 91 ? -7.822 -7.716 4.161 1.00 98.50 91 GLN A C 1
ATOM 688 O O . GLN A 1 91 ? -8.662 -7.776 5.058 1.00 98.50 91 GLN A O 1
ATOM 693 N N . GLU A 1 92 ? -6.648 -8.339 4.261 1.00 98.50 92 GLU A N 1
ATOM 694 C CA . GLU A 1 92 ? -6.196 -9.010 5.484 1.00 98.50 92 GLU A CA 1
ATOM 695 C C . GLU A 1 92 ? -6.031 -8.029 6.644 1.00 98.50 92 GLU A C 1
ATOM 697 O O . GLU A 1 92 ? -6.531 -8.299 7.738 1.00 98.50 92 GLU A O 1
ATOM 702 N N . ALA A 1 93 ? -5.430 -6.865 6.398 1.00 98.69 93 ALA A N 1
ATOM 703 C CA . ALA A 1 93 ? -5.344 -5.796 7.383 1.00 98.69 93 ALA A CA 1
ATOM 704 C C . ALA A 1 93 ? -6.731 -5.341 7.870 1.00 98.69 93 ALA A C 1
ATOM 706 O O . ALA A 1 93 ? -6.957 -5.248 9.076 1.00 98.69 93 ALA A O 1
ATOM 707 N N . MET A 1 94 ? -7.697 -5.161 6.963 1.00 98.50 94 MET A N 1
ATOM 708 C CA . MET A 1 94 ? -9.072 -4.792 7.324 1.00 98.50 94 MET A CA 1
ATOM 709 C C . MET A 1 94 ? -9.739 -5.844 8.219 1.00 98.50 94 MET A C 1
ATOM 711 O O . MET A 1 94 ? -10.479 -5.499 9.139 1.00 98.50 94 MET A O 1
ATOM 715 N N . ARG A 1 95 ? -9.458 -7.140 8.014 1.00 98.50 95 ARG A N 1
ATOM 716 C CA . ARG A 1 95 ? -9.955 -8.188 8.924 1.00 98.50 95 ARG A CA 1
ATOM 717 C C . ARG A 1 95 ? -9.422 -8.000 10.342 1.00 98.50 95 ARG A C 1
ATOM 719 O O . ARG A 1 95 ? -10.180 -8.212 11.283 1.00 98.50 95 ARG A O 1
ATOM 726 N N . LEU A 1 96 ? -8.158 -7.603 10.502 1.00 98.62 96 LEU A N 1
ATOM 727 C CA . LEU A 1 96 ? -7.566 -7.334 11.814 1.00 98.62 96 LEU A CA 1
ATOM 728 C C . LEU A 1 96 ? -8.200 -6.100 12.460 1.00 98.62 96 LEU A C 1
ATOM 730 O O . LEU A 1 96 ? -8.659 -6.202 13.591 1.00 98.62 96 LEU A O 1
ATOM 734 N N . VAL A 1 97 ? -8.328 -4.991 11.731 1.00 98.44 97 VAL A N 1
ATOM 735 C CA . VAL A 1 97 ? -8.993 -3.771 12.229 1.00 98.44 97 VAL A CA 1
ATOM 736 C C . VAL A 1 97 ? -10.441 -4.051 12.645 1.00 98.44 97 VAL A C 1
ATOM 738 O O . VAL A 1 97 ? -10.887 -3.607 13.699 1.00 98.44 97 VAL A O 1
ATOM 741 N N . ASN A 1 98 ? -11.166 -4.879 11.889 1.00 98.31 98 ASN A N 1
ATOM 742 C CA . ASN A 1 98 ? -12.522 -5.294 12.251 1.00 98.31 98 ASN A CA 1
ATOM 743 C C . ASN A 1 98 ? -12.597 -6.104 13.555 1.00 98.31 98 ASN A C 1
ATOM 745 O O . ASN A 1 98 ? -13.635 -6.074 14.219 1.00 98.31 98 ASN A O 1
ATOM 749 N N . ARG A 1 99 ? -11.524 -6.804 13.958 1.00 97.94 99 ARG A N 1
ATOM 750 C CA . ARG A 1 99 ? -11.468 -7.432 15.290 1.00 97.94 99 ARG A CA 1
ATOM 751 C C . ARG A 1 99 ? -11.447 -6.377 16.390 1.00 97.94 99 ARG A C 1
ATOM 753 O O . ARG A 1 99 ? -12.139 -6.561 17.387 1.00 97.94 99 ARG A O 1
ATOM 760 N N . ASP A 1 100 ? -10.726 -5.277 16.185 1.00 98.25 100 ASP A N 1
ATOM 761 C CA . ASP A 1 100 ? -10.666 -4.173 17.147 1.00 98.25 100 ASP A CA 1
ATOM 762 C C . ASP A 1 100 ? -11.988 -3.410 17.217 1.00 98.25 100 ASP A C 1
ATOM 764 O O . ASP A 1 100 ? -12.472 -3.119 18.309 1.00 98.25 100 ASP A O 1
ATOM 768 N N . ILE A 1 101 ? -12.621 -3.162 16.064 1.00 96.69 101 ILE A N 1
ATOM 769 C CA . ILE A 1 101 ? -13.973 -2.586 15.983 1.00 96.69 101 ILE A CA 1
ATOM 770 C C . ILE A 1 101 ? -14.941 -3.427 16.821 1.00 96.69 101 ILE A C 1
ATOM 772 O O . ILE A 1 101 ? -15.592 -2.904 17.727 1.00 96.69 101 ILE A O 1
ATOM 776 N N . ALA A 1 102 ? -14.971 -4.743 16.603 1.00 96.38 102 ALA A N 1
ATOM 777 C CA . ALA A 1 102 ? -15.825 -5.640 17.376 1.00 96.38 102 ALA A CA 1
ATOM 778 C C . ALA A 1 102 ? -15.466 -5.652 18.875 1.00 96.38 102 ALA A C 1
ATOM 780 O O . ALA A 1 102 ? -16.355 -5.626 19.725 1.00 96.38 102 ALA A O 1
ATOM 781 N N . ALA A 1 103 ? -14.174 -5.666 19.219 1.00 96.25 103 ALA A N 1
ATOM 782 C CA . ALA A 1 103 ? -13.715 -5.650 20.608 1.00 96.25 103 ALA A CA 1
ATOM 783 C C . ALA A 1 103 ? -14.063 -4.343 21.337 1.00 96.25 103 ALA A C 1
ATOM 785 O O . ALA A 1 103 ? -14.287 -4.367 22.542 1.00 96.25 103 ALA A O 1
ATOM 786 N N . SER A 1 104 ? -14.172 -3.228 20.613 1.00 93.00 104 SER A N 1
ATOM 787 C CA . SER A 1 104 ? -14.610 -1.935 21.152 1.00 93.00 104 SER A CA 1
ATOM 788 C C . SER A 1 104 ? -16.128 -1.822 21.378 1.00 93.00 104 SER A C 1
ATOM 790 O O . SER A 1 104 ? -16.599 -0.790 21.850 1.00 93.00 104 SER A O 1
ATOM 792 N N . GLY A 1 105 ? -16.897 -2.875 21.071 1.00 92.19 105 GLY A N 1
ATOM 793 C CA . GLY A 1 105 ? -18.346 -2.931 21.287 1.00 92.19 105 GLY A CA 1
ATOM 794 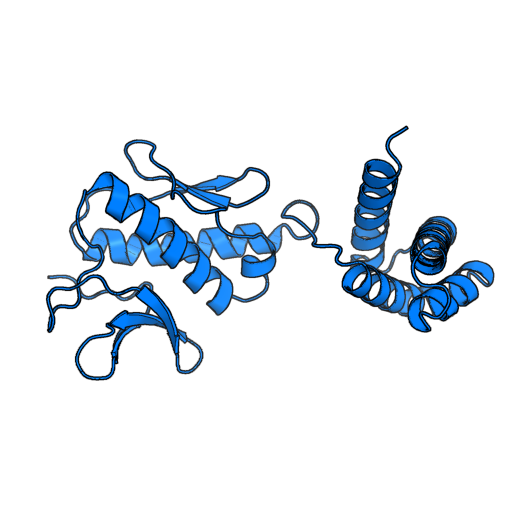C C . GLY A 1 105 ? -19.194 -2.448 20.108 1.00 92.19 105 GLY A C 1
ATOM 795 O O . GLY A 1 105 ? -20.411 -2.332 20.245 1.00 92.19 105 GLY A O 1
ATOM 796 N N . LEU A 1 106 ? -18.586 -2.186 18.947 1.00 91.44 106 LEU A N 1
ATOM 797 C CA . LEU A 1 106 ? -19.313 -1.788 17.743 1.00 91.44 106 LEU A CA 1
ATOM 798 C C . LEU A 1 106 ? -19.910 -3.020 17.033 1.00 91.44 106 LEU A C 1
ATOM 800 O O . LEU A 1 106 ? -19.222 -4.031 16.874 1.00 91.44 106 LEU A O 1
ATOM 804 N N . PRO A 1 107 ? -21.181 -2.963 16.586 1.00 81.31 107 PRO A N 1
ATOM 805 C CA . PRO A 1 107 ? -21.905 -4.138 16.093 1.00 81.31 107 PRO A CA 1
ATOM 806 C C . PRO A 1 107 ? -21.510 -4.560 14.672 1.00 81.31 107 PRO A C 1
ATOM 808 O O . PRO A 1 107 ? -21.774 -5.696 14.269 1.00 81.31 107 PRO A O 1
ATOM 811 N N . HIS A 1 108 ? -20.904 -3.659 13.896 1.00 89.56 108 HIS A N 1
ATOM 812 C CA . HIS A 1 108 ? -20.580 -3.881 12.492 1.00 89.56 108 HIS A CA 1
ATOM 813 C C . HIS A 1 108 ? -19.159 -3.414 12.181 1.00 89.56 108 HIS A C 1
ATOM 815 O O . HIS A 1 108 ? -18.719 -2.376 12.663 1.00 89.56 108 HIS A O 1
ATOM 821 N N . GLY A 1 109 ? -18.451 -4.197 11.367 1.00 93.75 109 GLY A N 1
ATOM 822 C CA . GLY A 1 109 ? -17.140 -3.833 10.837 1.00 93.75 109 GLY A CA 1
ATOM 823 C C . GLY A 1 109 ? -17.228 -2.914 9.619 1.00 93.75 109 GLY A C 1
ATOM 824 O O . GLY A 1 109 ? -18.303 -2.686 9.062 1.00 93.75 109 GLY A O 1
ATOM 825 N N . CYS A 1 110 ? -16.066 -2.453 9.171 1.00 96.12 110 CYS A N 1
ATOM 826 C CA . CYS A 1 110 ? -15.885 -1.756 7.905 1.00 96.12 110 CYS A CA 1
ATOM 827 C C . CYS A 1 110 ? -15.565 -2.737 6.767 1.00 96.12 110 CYS A C 1
ATOM 829 O O . CYS A 1 110 ? -15.143 -3.881 6.979 1.00 96.12 110 CYS A O 1
ATOM 831 N N . ARG A 1 111 ? -15.726 -2.277 5.526 1.00 96.12 111 ARG A N 1
ATOM 832 C CA . ARG A 1 111 ? -15.299 -2.989 4.311 1.00 96.12 111 ARG A CA 1
ATOM 833 C C . ARG A 1 111 ? -14.414 -2.097 3.456 1.00 96.12 111 ARG A C 1
ATOM 835 O O . ARG A 1 111 ? -14.618 -0.894 3.424 1.00 96.12 111 ARG A O 1
ATOM 842 N N . LEU A 1 112 ? -13.475 -2.688 2.721 1.00 96.75 112 LEU A N 1
ATOM 843 C CA . LEU A 1 112 ? -12.694 -1.937 1.740 1.00 96.75 112 LEU A CA 1
ATOM 844 C C . LEU A 1 112 ? -13.463 -1.786 0.423 1.00 96.75 112 LEU A C 1
ATOM 846 O O . LEU A 1 112 ? -13.976 -2.764 -0.131 1.00 96.75 112 LEU A O 1
ATOM 850 N N . ARG A 1 113 ? -13.505 -0.561 -0.096 1.00 95.88 113 ARG A N 1
ATOM 851 C CA . ARG A 1 113 ? -14.009 -0.193 -1.419 1.00 95.88 113 ARG A CA 1
ATOM 852 C C . ARG A 1 113 ? -12.855 0.280 -2.281 1.00 95.88 113 ARG A C 1
ATOM 854 O O . ARG A 1 113 ? -12.159 1.216 -1.917 1.00 95.88 113 ARG A O 1
ATOM 861 N N . VAL A 1 114 ? -12.655 -0.375 -3.418 1.00 95.00 114 VAL A N 1
ATOM 862 C CA . VAL A 1 114 ? -11.554 -0.057 -4.331 1.00 95.00 114 VAL A CA 1
ATOM 863 C C . VAL A 1 114 ? -12.055 0.875 -5.423 1.00 95.00 114 VAL A C 1
ATOM 865 O O . VAL A 1 114 ? -13.066 0.595 -6.070 1.00 95.00 114 VAL A O 1
ATOM 868 N N . ARG A 1 115 ? -11.337 1.978 -5.609 1.00 90.19 115 ARG A N 1
ATOM 869 C CA . ARG A 1 115 ? -11.403 2.855 -6.778 1.00 90.19 115 ARG A CA 1
ATOM 870 C C . ARG A 1 115 ? -9.993 2.904 -7.370 1.00 90.19 115 ARG A C 1
ATOM 872 O O . ARG A 1 115 ? -9.460 1.858 -7.720 1.00 90.19 115 ARG A O 1
ATOM 879 N N . GLU A 1 116 ? -9.383 4.081 -7.426 1.00 89.44 116 GLU A N 1
ATOM 880 C CA . GLU 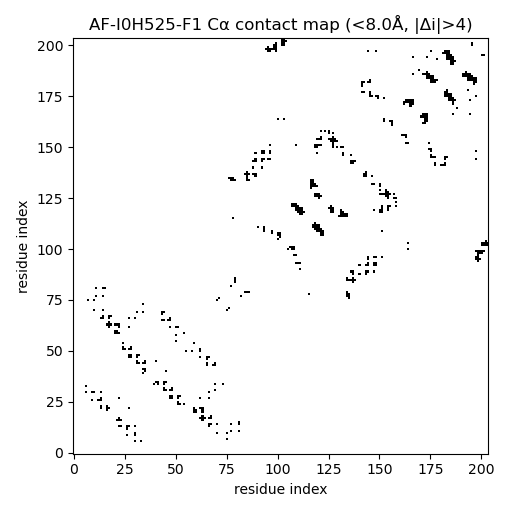A 1 116 ? -7.937 4.226 -7.606 1.00 89.44 116 GLU A CA 1
ATOM 881 C C . GLU A 1 116 ? -7.190 3.783 -6.335 1.00 89.44 116 GLU A C 1
ATOM 883 O O . GLU A 1 116 ? -6.355 2.883 -6.384 1.00 89.44 116 GLU A O 1
ATOM 888 N N . ASN A 1 117 ? -7.618 4.312 -5.184 1.00 95.38 117 ASN A N 1
ATOM 889 C CA . ASN A 1 117 ? -7.201 3.886 -3.846 1.00 95.38 117 ASN A CA 1
ATOM 890 C C . ASN A 1 117 ? -8.257 2.978 -3.194 1.00 95.38 117 ASN A C 1
ATOM 892 O O . ASN A 1 117 ? -9.386 2.842 -3.688 1.00 95.38 117 ASN A O 1
ATOM 896 N N . ALA A 1 118 ? -7.903 2.342 -2.077 1.00 97.12 118 ALA A N 1
ATOM 897 C CA . ALA A 1 118 ? -8.848 1.587 -1.257 1.00 97.12 118 ALA A CA 1
ATOM 898 C C . ALA A 1 118 ? -9.383 2.455 -0.109 1.00 97.12 118 ALA A C 1
ATOM 900 O O . ALA A 1 118 ? -8.614 3.127 0.554 1.00 97.12 118 ALA A O 1
ATOM 901 N N . TYR A 1 119 ? -10.684 2.410 0.156 1.00 97.62 119 TYR A N 1
ATOM 902 C CA . TYR A 1 119 ? -11.332 3.194 1.211 1.00 97.62 119 TYR A CA 1
ATOM 903 C C . TYR A 1 119 ? -12.068 2.272 2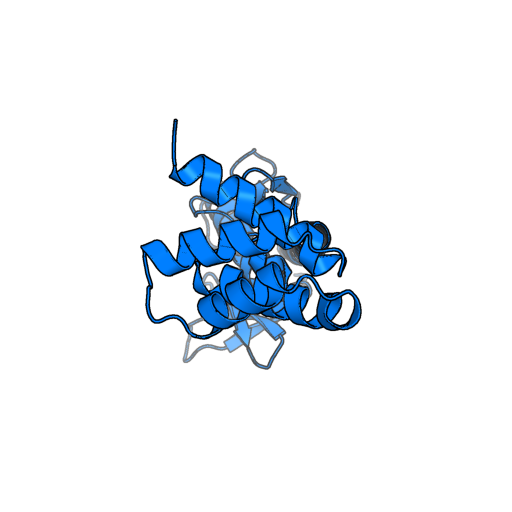.174 1.00 97.62 119 TYR A C 1
ATOM 905 O O . TYR A 1 119 ? -12.815 1.391 1.740 1.00 97.62 119 TYR A O 1
ATOM 913 N N . ALA A 1 120 ? -11.890 2.473 3.469 1.00 97.06 120 ALA A N 1
ATOM 914 C CA . ALA A 1 120 ? -12.710 1.894 4.507 1.00 97.06 120 ALA A CA 1
ATOM 915 C C . ALA A 1 120 ? -14.094 2.543 4.465 1.00 97.06 120 ALA A C 1
ATOM 917 O O . ALA A 1 120 ? -14.237 3.759 4.535 1.00 97.06 120 ALA A O 1
ATOM 918 N N . GLU A 1 121 ? -15.116 1.709 4.331 1.00 96.69 121 GLU A N 1
ATOM 919 C CA . GLU A 1 121 ? -16.513 2.113 4.333 1.00 96.69 121 GLU A CA 1
ATOM 920 C C . GLU A 1 121 ? -17.219 1.472 5.530 1.00 96.69 121 GLU A C 1
ATOM 922 O O . GLU A 1 121 ? -17.174 0.244 5.701 1.00 96.69 121 GLU A O 1
ATOM 927 N N . THR A 1 122 ? -17.858 2.297 6.354 1.00 95.69 122 THR A N 1
ATOM 928 C CA . THR A 1 122 ? -18.639 1.889 7.526 1.00 95.69 122 THR A CA 1
ATOM 929 C C . THR A 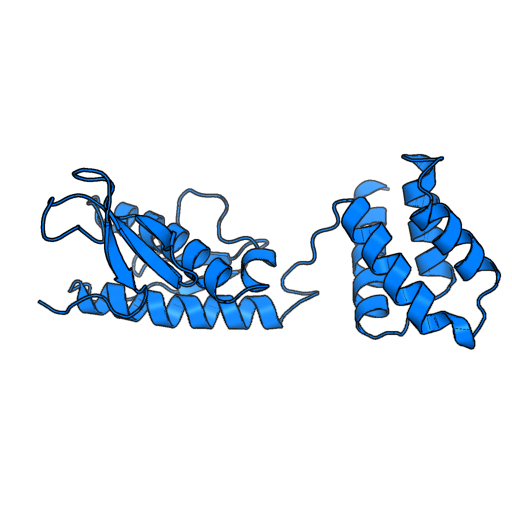1 122 ? -19.994 1.296 7.126 1.00 95.69 122 THR A C 1
ATOM 931 O O . THR A 1 122 ? -20.421 1.311 5.968 1.00 95.69 122 THR A O 1
ATOM 934 N N . TRP A 1 123 ? -20.703 0.744 8.110 1.00 91.81 123 TRP A N 1
ATOM 935 C CA . TRP A 1 123 ? -22.015 0.106 7.941 1.00 91.81 123 TRP A CA 1
ATOM 936 C C . TRP A 1 123 ? -23.122 1.045 7.445 1.00 91.81 123 TRP A C 1
ATOM 938 O O . TRP A 1 123 ? -24.091 0.576 6.853 1.00 91.81 123 TRP A O 1
ATOM 948 N N . ASP A 1 124 ? -22.988 2.348 7.673 1.00 88.88 124 ASP A N 1
ATOM 949 C CA . ASP A 1 124 ? -23.913 3.386 7.216 1.00 88.88 124 ASP A CA 1
ATOM 950 C C . ASP A 1 124 ? -23.475 4.041 5.892 1.00 88.88 124 ASP A C 1
ATOM 952 O O . ASP A 1 124 ? -24.133 4.961 5.411 1.00 88.88 124 ASP A O 1
ATOM 956 N N . GLY A 1 125 ? -22.411 3.523 5.265 1.00 89.69 125 GLY A N 1
ATOM 957 C CA . GLY A 1 125 ? -21.942 3.949 3.947 1.00 89.69 125 GLY A CA 1
ATOM 958 C C . GLY A 1 125 ? -20.994 5.147 3.953 1.00 89.69 125 GLY A C 1
ATOM 959 O O . GLY A 1 125 ? -20.685 5.653 2.874 1.00 89.69 125 GLY A O 1
ATOM 960 N N . HIS A 1 126 ? -20.519 5.602 5.116 1.00 87.56 126 HIS A N 1
ATOM 961 C CA . HIS A 1 126 ? -19.484 6.631 5.170 1.00 87.56 126 HIS A CA 1
ATOM 962 C C . HIS A 1 126 ? -18.115 6.047 4.833 1.00 87.56 126 HIS A C 1
ATOM 964 O O . HIS A 1 126 ? -17.745 4.967 5.290 1.00 87.56 126 HIS A O 1
ATOM 970 N N . THR A 1 127 ? -17.347 6.790 4.046 1.00 89.75 127 THR A N 1
ATOM 971 C CA . THR A 1 127 ? -15.913 6.562 3.875 1.00 89.75 127 THR A CA 1
ATOM 972 C C . THR A 1 127 ? -15.134 7.614 4.644 1.00 89.75 127 THR A C 1
ATOM 974 O O . THR A 1 127 ? -15.665 8.695 4.917 1.00 89.75 127 THR A O 1
ATOM 977 N N . GLY A 1 128 ? -13.868 7.318 4.943 1.00 74.56 128 GLY A N 1
ATOM 978 C CA . GLY A 1 128 ? -12.928 8.331 5.410 1.00 74.56 128 GLY A CA 1
ATOM 979 C C . GLY A 1 128 ? -12.908 9.552 4.480 1.00 74.56 128 GLY A C 1
ATOM 980 O O . GLY A 1 128 ? -13.192 9.465 3.281 1.00 74.56 128 GLY A O 1
ATOM 981 N N . SER A 1 129 ? -12.607 10.703 5.062 1.00 79.12 129 SER A N 1
ATOM 982 C CA . SER A 1 129 ? -12.456 12.009 4.419 1.00 79.12 129 SER A CA 1
ATOM 983 C C . SER A 1 129 ? -11.097 12.197 3.732 1.00 79.12 129 SER A C 1
ATOM 985 O O . SER A 1 129 ? -10.907 13.159 2.984 1.00 79.12 129 SER A O 1
ATOM 987 N N . GLY A 1 130 ? -10.153 11.287 3.986 1.00 84.00 130 GLY A N 1
ATOM 988 C CA . GLY A 1 130 ? -8.820 11.285 3.398 1.00 84.00 130 GLY A CA 1
ATOM 989 C C . GLY A 1 130 ? -8.774 10.850 1.929 1.00 84.00 130 GLY A C 1
ATOM 990 O O . GLY A 1 130 ? -9.782 10.653 1.252 1.00 84.00 130 GLY A O 1
ATOM 991 N N . GLN A 1 131 ? -7.552 10.669 1.425 1.00 90.00 131 GLN A N 1
ATOM 992 C CA . GLN A 1 131 ? -7.307 10.188 0.058 1.00 90.00 131 GLN A CA 1
ATOM 993 C C . GLN A 1 131 ? -7.476 8.664 -0.087 1.00 90.00 131 GLN A C 1
ATOM 995 O O . GLN A 1 131 ? -7.296 8.137 -1.184 1.00 90.00 131 GLN A O 1
ATOM 1000 N N . GLY A 1 132 ? -7.850 7.962 0.986 1.00 93.94 132 GLY A N 1
ATOM 1001 C CA . GLY A 1 132 ? -7.874 6.506 1.048 1.00 93.94 132 GLY A CA 1
ATOM 1002 C C . GLY A 1 132 ? -6.485 5.902 1.257 1.00 93.94 132 GLY A C 1
ATOM 1003 O O . GLY A 1 132 ? -5.468 6.589 1.358 1.00 93.94 132 GLY A O 1
ATOM 1004 N N . VAL A 1 133 ? -6.449 4.577 1.290 1.00 97.25 133 VAL A N 1
ATOM 1005 C CA . VAL A 1 133 ? -5.249 3.749 1.375 1.00 97.25 133 VAL A CA 1
ATOM 1006 C C . VAL A 1 133 ? -4.638 3.582 -0.013 1.00 97.25 133 VAL A C 1
ATOM 1008 O O . VAL A 1 133 ? -5.234 2.953 -0.897 1.00 97.25 133 VAL A O 1
ATOM 1011 N N . LEU A 1 134 ? -3.431 4.122 -0.183 1.00 96.62 134 LEU A N 1
ATOM 1012 C CA . LEU A 1 134 ? -2.643 3.989 -1.407 1.00 96.62 134 LEU A CA 1
ATOM 1013 C C . LEU A 1 134 ? -2.301 2.511 -1.693 1.00 96.62 134 LEU A C 1
ATOM 1015 O O . LEU A 1 134 ? -2.073 1.745 -0.748 1.00 96.62 134 LEU A O 1
ATOM 1019 N N . PRO A 1 135 ? -2.221 2.083 -2.968 1.00 97.06 135 PRO A N 1
ATOM 1020 C CA . PRO A 1 135 ? -1.901 0.699 -3.313 1.00 97.06 135 PRO A CA 1
ATOM 1021 C C . PRO A 1 135 ? -0.580 0.190 -2.727 1.00 97.06 135 PRO A C 1
ATOM 1023 O O . PRO A 1 135 ? -0.529 -0.922 -2.196 1.00 97.06 135 PRO A O 1
ATOM 1026 N N . ASP A 1 136 ? 0.466 1.012 -2.772 1.00 96.25 136 ASP A N 1
ATOM 1027 C CA . ASP A 1 136 ? 1.823 0.696 -2.311 1.00 96.25 136 ASP A CA 1
ATOM 1028 C C . ASP A 1 136 ? 1.923 0.468 -0.795 1.00 96.25 136 ASP A C 1
ATOM 1030 O O . ASP A 1 136 ? 2.810 -0.249 -0.327 1.00 96.25 136 ASP A O 1
ATOM 1034 N N . SER A 1 137 ? 0.955 0.960 -0.017 1.00 97.31 137 SER A N 1
ATOM 1035 C CA . SER A 1 137 ? 0.812 0.606 1.399 1.00 97.31 137 SER A CA 1
ATOM 1036 C C . SER A 1 137 ? 0.643 -0.905 1.571 1.00 97.31 137 SER A C 1
ATOM 1038 O O . SER A 1 137 ? 1.073 -1.471 2.574 1.00 97.31 137 SER A O 1
ATOM 1040 N N . GLY A 1 138 ? 0.083 -1.583 0.565 1.00 97.56 138 GLY A N 1
ATOM 1041 C CA . GLY A 1 138 ? -0.029 -3.031 0.493 1.00 97.56 138 GLY A CA 1
ATOM 1042 C C . GLY A 1 138 ? 1.277 -3.763 0.176 1.00 97.56 138 GLY A C 1
ATOM 1043 O O . GLY A 1 138 ? 1.256 -4.990 0.174 1.00 97.56 138 GLY A O 1
ATOM 1044 N N . ALA A 1 139 ? 2.407 -3.092 -0.064 1.00 96.44 139 ALA A N 1
ATOM 1045 C CA . ALA A 1 139 ? 3.694 -3.747 -0.319 1.00 96.44 139 ALA A CA 1
ATOM 1046 C C . ALA A 1 139 ? 4.315 -4.370 0.947 1.00 96.44 139 ALA A C 1
ATOM 1048 O O . ALA A 1 139 ? 4.996 -5.392 0.859 1.00 96.44 139 ALA A O 1
ATOM 1049 N N . ASP A 1 140 ? 4.031 -3.805 2.125 1.00 97.12 140 ASP A N 1
ATOM 1050 C CA . ASP A 1 140 ? 4.526 -4.270 3.424 1.00 97.12 140 ASP A CA 1
ATOM 1051 C C . ASP A 1 140 ? 3.362 -4.563 4.393 1.00 97.12 140 ASP A C 1
ATOM 1053 O O . ASP A 1 140 ? 2.471 -3.727 4.540 1.00 97.12 140 ASP A O 1
ATOM 1057 N N . PRO A 1 141 ? 3.351 -5.708 5.106 1.00 97.69 141 PRO A N 1
ATOM 1058 C CA . PRO A 1 141 ? 2.273 -6.048 6.040 1.00 97.69 141 PRO A CA 1
ATOM 1059 C C . PRO A 1 141 ? 2.025 -5.034 7.158 1.00 97.69 141 PRO A C 1
ATOM 1061 O O . PRO A 1 141 ? 0.877 -4.832 7.552 1.00 97.69 141 PRO A O 1
ATOM 1064 N N . VAL A 1 142 ? 3.069 -4.393 7.687 1.00 98.38 142 VAL A N 1
ATOM 1065 C CA . VAL A 1 142 ? 2.914 -3.423 8.779 1.00 98.38 142 VAL A CA 1
ATOM 1066 C C . VAL A 1 142 ? 2.387 -2.095 8.240 1.00 98.38 142 VAL A C 1
ATOM 1068 O O . VAL A 1 142 ? 1.499 -1.515 8.858 1.00 98.38 142 VAL A O 1
ATOM 1071 N N . SER A 1 143 ? 2.889 -1.630 7.094 1.00 98.06 143 SER A N 1
ATOM 1072 C CA . SER A 1 143 ? 2.388 -0.436 6.403 1.00 98.06 143 SER A CA 1
ATOM 1073 C C . SER A 1 143 ? 0.924 -0.603 6.005 1.00 98.06 143 SER A C 1
ATOM 1075 O O . SER A 1 143 ? 0.119 0.277 6.295 1.00 98.06 143 SER A O 1
ATOM 1077 N N . ALA A 1 144 ? 0.562 -1.763 5.447 1.00 98.44 144 ALA A N 1
ATOM 1078 C CA . ALA A 1 144 ? -0.810 -2.108 5.090 1.00 98.44 144 ALA A CA 1
ATOM 1079 C C . ALA A 1 144 ? -1.743 -1.984 6.295 1.00 98.44 144 ALA A C 1
ATOM 1081 O O . ALA A 1 144 ? -2.807 -1.375 6.209 1.00 98.44 144 ALA A O 1
ATOM 1082 N N . LEU A 1 145 ? -1.326 -2.538 7.436 1.00 98.69 145 LEU A N 1
ATOM 1083 C CA . LEU A 1 145 ? -2.127 -2.517 8.650 1.00 98.69 145 LEU A CA 1
ATOM 1084 C C . LEU A 1 145 ? -2.261 -1.117 9.250 1.00 98.69 145 LEU A C 1
ATOM 1086 O O . LEU A 1 145 ? -3.354 -0.761 9.675 1.00 98.69 145 LEU A O 1
ATOM 1090 N N . VAL A 1 146 ? -1.192 -0.316 9.256 1.00 98.62 146 VAL A N 1
ATOM 1091 C CA . VAL A 1 146 ? -1.253 1.080 9.722 1.00 98.62 146 VAL A CA 1
ATOM 1092 C C . VAL A 1 146 ? -2.173 1.909 8.828 1.00 98.62 146 VAL A C 1
ATOM 1094 O O . VAL A 1 146 ? -3.059 2.572 9.352 1.00 98.62 146 VAL A O 1
ATOM 1097 N N . ALA A 1 147 ? -2.006 1.840 7.506 1.00 98.12 147 ALA A N 1
ATOM 1098 C CA . ALA A 1 147 ? -2.781 2.652 6.572 1.00 98.12 147 ALA A CA 1
ATOM 1099 C C . ALA A 1 147 ? -4.275 2.293 6.591 1.00 98.12 147 ALA A C 1
ATOM 1101 O O . ALA A 1 147 ? -5.124 3.175 6.645 1.00 98.12 147 ALA A O 1
ATOM 1102 N N . VAL A 1 148 ? -4.608 0.996 6.619 1.00 98.50 148 VAL A N 1
ATOM 1103 C CA . VAL A 1 148 ? -6.008 0.551 6.719 1.00 98.50 148 VAL A CA 1
ATOM 1104 C C . VAL A 1 148 ? -6.629 0.929 8.061 1.00 98.50 148 VAL A C 1
ATOM 1106 O O . VAL A 1 148 ? -7.804 1.281 8.104 1.00 98.50 148 VAL A O 1
ATOM 1109 N N . ALA A 1 149 ? -5.871 0.848 9.154 1.00 98.38 149 ALA A N 1
ATOM 1110 C CA . ALA A 1 149 ? -6.366 1.230 10.470 1.00 98.38 149 ALA A CA 1
ATOM 1111 C C . ALA A 1 149 ? -6.614 2.737 10.590 1.00 98.38 149 ALA A C 1
ATOM 1113 O O . ALA A 1 149 ? -7.607 3.119 11.197 1.00 98.38 149 ALA A O 1
ATOM 1114 N N . ASP A 1 150 ? -5.746 3.562 10.004 1.00 97.81 150 ASP A N 1
ATOM 1115 C CA . ASP A 1 150 ? -5.895 5.019 9.955 1.00 97.81 150 ASP A CA 1
ATOM 1116 C C . ASP A 1 150 ? -7.151 5.429 9.167 1.00 97.81 150 ASP A C 1
ATOM 1118 O O . ASP A 1 150 ? -8.023 6.120 9.691 1.00 97.81 150 ASP A O 1
ATOM 1122 N N . ASP A 1 151 ? -7.319 4.894 7.954 1.00 98.12 151 ASP A N 1
ATOM 1123 C CA . ASP A 1 151 ? -8.474 5.201 7.101 1.00 98.12 151 ASP A CA 1
ATOM 1124 C C . ASP A 1 151 ? -9.800 4.673 7.690 1.00 98.12 151 ASP A C 1
ATOM 1126 O O . ASP A 1 151 ? -10.826 5.355 7.675 1.00 98.12 151 ASP A O 1
ATOM 1130 N N . ALA A 1 152 ? -9.782 3.478 8.295 1.00 97.50 152 ALA A N 1
ATOM 1131 C CA . ALA A 1 152 ? -10.940 2.940 9.009 1.00 97.50 152 ALA A CA 1
ATOM 1132 C C . ALA A 1 152 ? -11.274 3.738 10.272 1.00 97.50 152 ALA A C 1
ATOM 1134 O O . ALA A 1 152 ? -12.450 3.900 10.594 1.00 97.50 152 ALA A O 1
ATOM 1135 N N . GLN A 1 153 ? -10.264 4.230 10.988 1.00 97.06 153 GLN A N 1
ATOM 1136 C CA . GLN A 1 153 ? -10.463 5.086 12.149 1.00 97.06 153 GLN A CA 1
ATOM 1137 C C . GLN A 1 153 ? -11.185 6.372 11.767 1.00 97.06 153 GLN A C 1
ATOM 1139 O O . GLN A 1 153 ? -12.167 6.710 12.425 1.00 97.06 153 GLN A O 1
ATOM 1144 N N . ASP A 1 154 ? -10.746 7.045 10.706 1.00 95.88 154 ASP A N 1
ATOM 1145 C CA . ASP A 1 154 ? -11.396 8.266 10.230 1.00 95.88 154 ASP A CA 1
ATOM 1146 C C . ASP A 1 154 ? -12.871 8.010 9.879 1.00 95.88 154 ASP A C 1
ATOM 1148 O O . ASP A 1 154 ? -13.768 8.693 10.378 1.00 95.88 154 ASP A O 1
ATOM 1152 N N . ALA A 1 155 ? -13.142 6.940 9.121 1.00 95.75 155 ALA A N 1
ATOM 1153 C CA . ALA A 1 155 ? -14.500 6.550 8.746 1.00 95.75 155 ALA A CA 1
ATOM 1154 C C . ALA A 1 155 ? -15.389 6.238 9.969 1.00 95.75 155 ALA A C 1
ATOM 1156 O O . ALA A 1 155 ? -16.519 6.722 10.067 1.00 95.75 155 ALA A O 1
ATOM 1157 N N . VAL A 1 156 ? -14.881 5.460 10.933 1.00 95.75 156 VAL A N 1
ATOM 1158 C CA . VAL A 1 156 ? -15.615 5.103 12.160 1.00 95.75 156 VAL A CA 1
ATOM 1159 C C . VAL A 1 156 ? -15.854 6.329 13.039 1.00 95.75 156 VAL A C 1
ATOM 1161 O O . VAL A 1 156 ? -16.964 6.507 13.536 1.00 95.75 156 VAL A O 1
ATOM 1164 N N . MET A 1 157 ? -14.855 7.194 13.221 1.00 94.56 157 MET A N 1
ATOM 1165 C CA . MET A 1 157 ? -14.999 8.422 14.008 1.00 94.56 157 MET A CA 1
ATOM 1166 C C . MET A 1 157 ? -16.042 9.363 13.402 1.00 94.56 157 MET A C 1
ATOM 1168 O O . MET A 1 157 ? -16.841 9.944 14.139 1.00 94.56 157 MET A O 1
ATOM 1172 N N . HIS A 1 158 ? -16.086 9.464 12.072 1.00 92.25 158 HIS A N 1
ATOM 1173 C CA . HIS A 1 158 ? -17.132 10.192 11.355 1.00 92.25 158 HIS A CA 1
ATOM 1174 C C . HIS A 1 158 ? -18.525 9.587 11.569 1.00 92.25 158 HIS A C 1
ATOM 1176 O O . HIS A 1 158 ? -19.467 10.324 11.854 1.00 92.25 158 HIS A O 1
ATOM 1182 N N . ALA A 1 159 ? -18.670 8.261 11.488 1.00 92.62 159 ALA A N 1
ATOM 1183 C CA . ALA A 1 159 ? -19.956 7.595 11.710 1.00 92.62 159 ALA A CA 1
ATOM 1184 C C . ALA A 1 159 ? -20.448 7.729 13.165 1.00 92.62 159 ALA A C 1
ATOM 1186 O O . ALA A 1 159 ? -21.643 7.883 13.417 1.00 92.62 159 ALA A O 1
ATOM 1187 N N . LEU A 1 160 ? -19.532 7.691 14.138 1.00 91.94 160 LEU A N 1
ATOM 1188 C CA . LEU A 1 160 ? -19.859 7.768 15.565 1.00 91.94 160 LEU A CA 1
ATOM 1189 C C . LEU A 1 160 ? -19.975 9.193 16.106 1.00 91.94 160 LEU A C 1
ATOM 1191 O O . LEU A 1 160 ? -20.520 9.369 17.196 1.00 91.94 160 LEU A O 1
ATOM 1195 N N . TRP A 1 161 ? -19.427 10.188 15.403 1.00 92.12 161 TRP A N 1
ATOM 1196 C CA . TRP A 1 161 ? -19.219 11.544 15.928 1.00 92.12 161 TRP A CA 1
ATOM 1197 C C . TRP A 1 161 ? -18.465 11.555 17.271 1.00 92.12 161 TRP A C 1
ATOM 1199 O O . TRP A 1 161 ? -18.693 12.404 18.134 1.00 92.12 161 TRP A O 1
ATOM 1209 N N . SER A 1 162 ? -17.563 10.589 17.458 1.00 93.81 162 SER A N 1
ATOM 1210 C CA . SER A 1 162 ? -16.780 10.404 18.679 1.00 93.81 162 SER A CA 1
ATOM 1211 C C . SER A 1 162 ? -15.412 9.811 18.357 1.00 93.81 162 SER A C 1
ATOM 1213 O O . SER A 1 162 ? -15.205 9.242 17.287 1.00 93.81 162 SER A O 1
ATOM 1215 N N . ALA A 1 163 ? -14.471 9.934 19.292 1.00 95.12 163 ALA A N 1
ATOM 1216 C CA . ALA A 1 163 ? -13.150 9.342 19.156 1.00 95.12 163 ALA A CA 1
ATOM 1217 C C . ALA A 1 163 ? -13.232 7.809 19.175 1.00 95.12 163 ALA A C 1
ATOM 1219 O O . ALA A 1 163 ? -13.959 7.221 19.975 1.00 95.12 163 ALA A O 1
ATOM 1220 N N . TRP A 1 164 ? -12.450 7.157 18.316 1.00 95.69 164 TRP A N 1
ATOM 1221 C CA . TRP A 1 164 ? -12.350 5.705 18.289 1.00 95.69 164 TRP A CA 1
ATOM 1222 C C . TRP A 1 164 ? -10.999 5.246 17.717 1.00 95.69 164 TRP A C 1
ATOM 1224 O O . TRP A 1 164 ? -10.559 5.816 16.724 1.00 95.69 164 TRP A O 1
ATOM 1234 N N . PRO A 1 165 ? -10.361 4.200 18.275 1.00 96.19 165 PRO A N 1
ATOM 1235 C CA . PRO A 1 165 ? -10.618 3.676 19.611 1.00 96.19 165 PRO A CA 1
ATOM 1236 C C . PRO A 1 165 ? -10.111 4.661 20.682 1.00 96.19 165 PRO A C 1
ATOM 1238 O O . PRO A 1 165 ? -9.292 5.538 20.408 1.00 96.19 165 PRO A O 1
ATOM 1241 N N . GLU A 1 166 ? -10.599 4.551 21.917 1.00 96.06 166 GLU A N 1
ATOM 1242 C CA . GLU A 1 166 ? -10.152 5.418 23.014 1.00 96.06 166 GLU A CA 1
ATOM 1243 C C . GLU A 1 166 ? -9.109 4.731 23.896 1.00 96.06 166 GLU A C 1
ATOM 1245 O O . GLU A 1 166 ? -9.268 3.585 24.307 1.00 96.06 166 GLU A O 1
ATOM 1250 N N . CYS A 1 167 ? -8.058 5.460 24.268 1.00 95.88 167 CYS A N 1
ATOM 1251 C CA . CYS A 1 167 ? -7.103 5.023 25.278 1.00 95.88 167 CYS A CA 1
ATOM 1252 C C . CYS A 1 167 ? -7.814 4.855 26.635 1.00 95.88 167 CYS A C 1
ATOM 1254 O O . CYS A 1 167 ? -8.342 5.845 27.151 1.00 95.88 167 CYS A O 1
ATOM 1256 N N . PRO A 1 168 ? -7.761 3.673 27.278 1.00 92.00 168 PRO A N 1
ATOM 1257 C CA . PRO A 1 168 ? -8.398 3.463 28.579 1.00 92.00 168 PRO A CA 1
ATOM 1258 C C . PRO A 1 168 ? -7.852 4.373 29.687 1.00 92.00 168 PRO A C 1
ATOM 1260 O O . PRO A 1 168 ? -8.606 4.789 30.561 1.00 92.00 168 PRO A O 1
ATOM 1263 N N . ALA A 1 169 ? -6.558 4.710 29.637 1.00 93.88 169 ALA A N 1
ATOM 1264 C CA . ALA A 1 169 ? -5.908 5.550 30.642 1.00 93.88 169 ALA A CA 1
ATOM 1265 C C . ALA A 1 169 ? -6.254 7.040 30.486 1.00 93.88 169 ALA A C 1
ATOM 1267 O O . ALA A 1 169 ? -6.515 7.721 31.472 1.00 93.88 169 ALA A O 1
ATOM 1268 N N . HIS A 1 170 ? -6.274 7.547 29.249 1.00 94.81 170 HIS A N 1
ATOM 1269 C CA . HIS A 1 170 ? -6.385 8.988 28.988 1.00 94.81 170 HIS A CA 1
ATOM 1270 C C . HIS A 1 170 ? -7.724 9.434 28.405 1.00 94.81 170 HIS A C 1
ATOM 1272 O O . HIS A 1 170 ? -7.934 10.641 28.290 1.00 94.81 170 HIS A O 1
ATOM 1278 N N . ARG A 1 171 ? -8.612 8.501 28.030 1.00 93.31 171 ARG A N 1
ATOM 1279 C CA . ARG A 1 171 ? -9.947 8.788 27.468 1.00 93.31 171 ARG A CA 1
ATOM 1280 C C . ARG A 1 171 ? -9.872 9.706 26.240 1.00 93.31 171 ARG A C 1
ATOM 1282 O O . ARG A 1 171 ? -10.598 10.687 26.119 1.00 93.31 171 ARG A O 1
ATOM 1289 N N . ARG A 1 172 ? -8.907 9.421 25.363 1.00 93.19 172 ARG A N 1
ATOM 1290 C CA . ARG A 1 172 ? -8.632 10.145 24.111 1.00 93.19 172 ARG A CA 1
ATOM 1291 C C . ARG A 1 172 ? -8.503 9.154 22.970 1.00 93.19 172 ARG A C 1
ATOM 1293 O O . ARG A 1 172 ? -8.015 8.048 23.204 1.00 93.19 172 ARG A O 1
ATOM 1300 N N . GLY A 1 173 ? -8.846 9.586 21.758 1.00 95.44 173 GLY A N 1
ATOM 1301 C CA . GLY A 1 173 ? -8.541 8.843 20.539 1.00 95.44 173 GLY A CA 1
ATOM 1302 C C . GLY A 1 173 ? -7.062 8.457 20.485 1.00 95.44 173 GLY A C 1
ATOM 1303 O O . GLY A 1 173 ? -6.182 9.279 20.756 1.00 95.44 173 GLY A O 1
ATOM 1304 N N . VAL A 1 174 ? -6.794 7.187 20.213 1.00 97.50 174 VAL A N 1
ATOM 1305 C CA . VAL A 1 174 ? -5.456 6.694 19.844 1.00 97.50 174 VAL A CA 1
ATOM 1306 C C . VAL A 1 174 ? -5.319 6.731 18.330 1.00 97.50 174 VAL A C 1
ATOM 1308 O O . VAL A 1 174 ? -6.329 6.829 17.658 1.00 97.50 174 VAL A O 1
ATOM 1311 N N . HIS A 1 175 ? -4.114 6.618 17.781 1.00 97.56 175 HIS A N 1
ATOM 1312 C CA . HIS A 1 175 ? -3.898 6.625 16.330 1.00 97.56 175 HIS A CA 1
ATOM 1313 C C . HIS A 1 175 ? -3.069 5.427 15.884 1.00 97.56 175 HIS A C 1
ATOM 1315 O O . HIS A 1 175 ? -2.192 4.964 16.622 1.00 97.56 175 HIS A O 1
ATOM 1321 N N . ALA A 1 176 ? -3.337 4.920 14.683 1.00 97.94 176 ALA A N 1
ATOM 1322 C CA . ALA A 1 176 ? -2.544 3.851 14.098 1.00 97.94 176 ALA A CA 1
ATOM 1323 C C . ALA A 1 176 ? -1.101 4.328 13.875 1.00 97.94 176 ALA A C 1
ATOM 1325 O O . ALA A 1 176 ? -0.849 5.408 13.344 1.00 97.94 176 ALA A O 1
ATOM 1326 N N . ARG A 1 177 ? -0.117 3.534 14.304 1.00 97.50 177 ARG A N 1
ATOM 1327 C CA . ARG A 1 177 ? 1.299 3.888 14.158 1.00 97.50 177 ARG A CA 1
ATOM 1328 C C . ARG A 1 177 ? 2.177 2.652 14.063 1.00 97.50 177 ARG A C 1
ATOM 1330 O O . ARG A 1 177 ? 1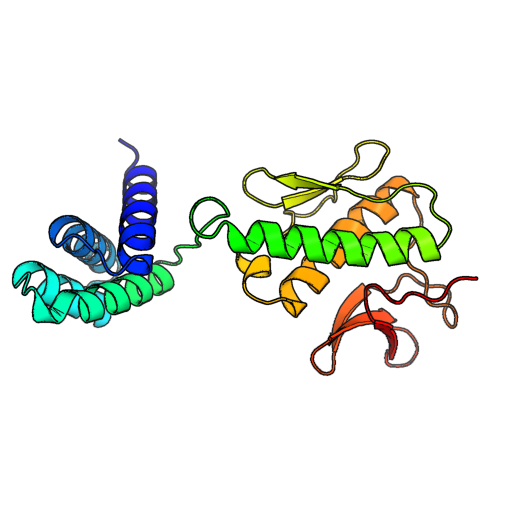.943 1.654 14.739 1.00 97.50 177 ARG A O 1
ATOM 1337 N N . ARG A 1 178 ? 3.266 2.744 13.297 1.00 97.81 178 ARG A N 1
ATOM 1338 C CA . ARG A 1 178 ? 4.369 1.783 13.392 1.00 97.81 178 ARG A CA 1
ATOM 1339 C C . ARG A 1 178 ? 5.227 2.081 14.628 1.00 97.81 178 ARG A C 1
ATOM 1341 O O . ARG A 1 178 ? 5.798 3.166 14.746 1.00 97.81 178 ARG A O 1
ATOM 1348 N N . HIS A 1 179 ? 5.373 1.106 15.517 1.00 96.62 179 HIS A N 1
ATOM 1349 C CA . HIS A 1 179 ? 6.259 1.178 16.677 1.00 96.62 179 HIS A CA 1
ATOM 1350 C C . HIS A 1 179 ? 6.886 -0.192 16.951 1.00 96.62 179 HIS A C 1
ATOM 1352 O O . HIS A 1 179 ? 6.191 -1.205 16.931 1.00 96.62 179 HIS A O 1
ATOM 1358 N N . GLY A 1 180 ? 8.205 -0.243 17.169 1.00 93.62 180 GLY A N 1
ATOM 1359 C CA . GLY A 1 180 ? 8.910 -1.501 17.458 1.00 93.62 180 GLY A CA 1
ATOM 1360 C C . GLY A 1 180 ? 8.728 -2.591 16.390 1.00 93.62 180 GLY A C 1
ATOM 1361 O O . GLY A 1 180 ? 8.662 -3.767 16.726 1.00 93.62 180 GLY A O 1
ATOM 1362 N N . GLY A 1 181 ? 8.575 -2.211 15.115 1.00 95.19 181 GLY A N 1
ATOM 1363 C CA . GLY A 1 181 ? 8.341 -3.151 14.010 1.00 95.19 181 GLY A CA 1
ATOM 1364 C C . GLY A 1 181 ? 6.913 -3.705 13.909 1.00 95.19 181 GLY A C 1
ATOM 1365 O O . GLY A 1 181 ? 6.665 -4.569 13.076 1.00 95.19 181 GLY A O 1
ATOM 1366 N N . ALA A 1 182 ? 5.965 -3.216 14.713 1.00 96.94 182 ALA A N 1
ATOM 1367 C CA . ALA A 1 182 ? 4.560 -3.616 14.667 1.00 96.94 182 ALA A CA 1
ATOM 1368 C C . ALA A 1 182 ? 3.637 -2.418 14.413 1.00 96.94 182 ALA A C 1
ATOM 1370 O O . ALA A 1 182 ? 4.004 -1.272 14.676 1.00 96.94 182 ALA A O 1
ATOM 1371 N N . ALA A 1 183 ? 2.428 -2.693 13.925 1.00 98.50 183 ALA A N 1
ATOM 1372 C CA . ALA A 1 183 ? 1.346 -1.719 13.894 1.00 98.50 183 ALA A CA 1
ATOM 1373 C C . ALA A 1 183 ? 0.643 -1.715 15.259 1.00 98.50 183 ALA A C 1
ATOM 1375 O O . ALA A 1 183 ? 0.223 -2.768 15.753 1.00 98.50 183 ALA A O 1
ATOM 1376 N N . VAL A 1 184 ? 0.540 -0.542 15.877 1.00 98.50 184 VAL A N 1
ATOM 1377 C CA . VAL A 1 184 ? -0.057 -0.356 17.201 1.00 98.50 184 VAL A CA 1
ATOM 1378 C C . VAL A 1 184 ? -1.045 0.799 17.193 1.00 98.50 184 VAL A C 1
ATOM 1380 O O . VAL A 1 184 ? -0.887 1.765 16.448 1.00 98.50 184 VAL A O 1
ATOM 1383 N N . TRP A 1 185 ? -2.021 0.718 18.085 1.00 98.44 185 TRP A N 1
ATOM 1384 C CA . TRP A 1 185 ? -2.827 1.850 18.505 1.00 98.44 185 TRP A CA 1
ATOM 1385 C C . TRP A 1 185 ? -2.037 2.675 19.519 1.00 98.44 185 TRP A C 1
ATOM 1387 O O . TRP A 1 185 ? -1.760 2.214 20.628 1.00 98.44 185 TRP A O 1
ATOM 1397 N N . TRP A 1 186 ? -1.631 3.879 19.134 1.00 98.12 186 TRP A N 1
ATOM 1398 C CA . TRP A 1 186 ? -0.745 4.742 19.906 1.00 98.12 186 TRP A CA 1
ATOM 1399 C C . TRP A 1 186 ? -1.504 5.902 20.547 1.00 98.12 186 TRP A C 1
ATOM 1401 O O . TRP A 1 186 ? -2.145 6.697 19.863 1.00 98.12 186 TRP A O 1
ATOM 1411 N N . CYS A 1 187 ? -1.394 6.044 21.864 1.00 97.56 187 CYS A N 1
ATOM 1412 C CA . CYS A 1 187 ? -1.871 7.217 22.585 1.00 97.56 187 CYS A CA 1
ATOM 1413 C C . CYS A 1 187 ? -0.767 8.278 22.642 1.00 97.56 187 CYS A C 1
ATOM 1415 O O . CYS A 1 187 ? 0.387 7.948 22.895 1.00 97.56 187 CYS A O 1
ATOM 1417 N N . THR A 1 188 ? -1.106 9.556 22.467 1.00 95.19 188 THR A N 1
ATOM 1418 C CA . THR A 1 188 ? -0.171 10.692 22.615 1.00 95.19 188 THR A CA 1
ATOM 1419 C C . THR A 1 188 ? -0.149 11.295 24.027 1.00 95.19 188 THR A C 1
ATOM 1421 O O . THR A 1 188 ? 0.568 12.264 24.271 1.00 95.19 188 THR A O 1
ATOM 1424 N N . GLY A 1 189 ? -0.918 10.742 24.971 1.00 91.69 189 GLY A N 1
ATOM 1425 C CA . GLY A 1 189 ? -0.933 11.182 26.370 1.00 91.69 189 GLY A CA 1
ATOM 1426 C C . GLY A 1 189 ? 0.364 10.847 27.115 1.00 91.69 189 GLY A C 1
ATOM 1427 O O . GLY A 1 189 ? 0.940 9.783 26.897 1.00 91.69 189 GLY A O 1
ATOM 1428 N N . GLU A 1 190 ? 0.803 11.763 27.987 1.00 86.88 190 GLU A N 1
ATOM 1429 C CA . GLU A 1 190 ? 1.922 11.590 28.935 1.00 86.88 190 GLU A CA 1
ATOM 1430 C C . GLU A 1 190 ? 3.226 11.045 28.316 1.00 86.88 190 GLU A C 1
ATOM 1432 O O . GLU A 1 190 ? 3.847 10.120 28.827 1.00 86.88 190 GLU A O 1
ATOM 1437 N N . GLY A 1 191 ? 3.656 11.610 27.183 1.00 87.19 191 GLY A N 1
ATOM 1438 C CA . GLY A 1 191 ? 4.878 11.177 26.481 1.00 87.19 191 GLY A CA 1
ATOM 1439 C C . GLY A 1 191 ? 4.657 10.046 25.470 1.00 87.19 191 GLY A C 1
ATOM 1440 O O . GLY A 1 191 ? 5.535 9.760 24.658 1.00 87.19 191 GLY A O 1
ATOM 1441 N N . GLY A 1 192 ? 3.446 9.496 25.441 1.00 93.75 192 GLY A N 1
ATOM 1442 C CA . GLY A 1 192 ? 2.951 8.573 24.437 1.00 93.75 192 GLY A CA 1
ATOM 1443 C C . GLY A 1 192 ? 3.276 7.109 24.716 1.00 93.75 192 GLY A C 1
ATOM 1444 O O . GLY A 1 192 ? 4.359 6.764 25.184 1.00 93.75 192 GLY A O 1
ATOM 1445 N N . HIS A 1 193 ? 2.323 6.232 24.409 1.00 95.50 193 HIS A N 1
ATOM 1446 C CA . HIS A 1 193 ? 2.469 4.793 24.610 1.00 95.50 193 HIS A CA 1
ATOM 1447 C C . HIS A 1 193 ? 1.617 3.984 23.628 1.00 95.50 193 HIS A C 1
ATOM 1449 O O . HIS A 1 193 ? 0.579 4.443 23.145 1.00 95.50 193 HIS A O 1
ATOM 1455 N N . GLY A 1 194 ? 2.040 2.748 23.364 1.00 96.62 194 GLY A N 1
ATOM 1456 C CA . GLY A 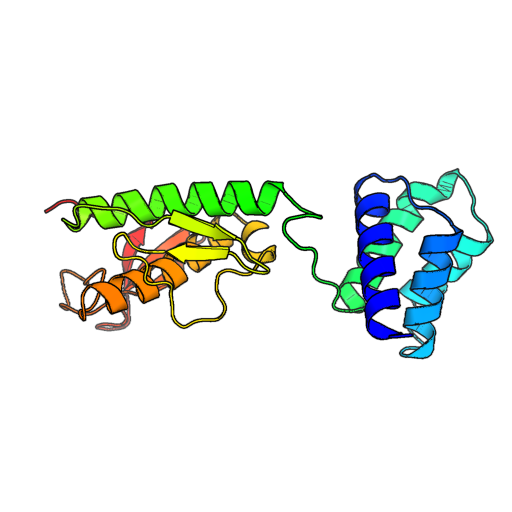1 194 ? 1.224 1.770 22.652 1.00 96.62 194 GLY A CA 1
ATOM 1457 C C . GLY A 1 194 ? 0.160 1.203 23.585 1.00 96.62 194 GLY A C 1
ATOM 1458 O O . GLY A 1 194 ? 0.496 0.666 24.636 1.00 96.62 194 GLY A O 1
ATOM 1459 N N . VAL A 1 195 ? -1.110 1.327 23.208 1.00 96.75 195 VAL A N 1
ATOM 1460 C CA . VAL A 1 195 ? -2.243 0.776 23.967 1.00 96.75 195 VAL A CA 1
ATOM 1461 C C . VAL A 1 195 ? -2.442 -0.700 23.636 1.00 96.75 195 VAL A C 1
ATOM 1463 O O . VAL A 1 195 ? -2.588 -1.521 24.535 1.00 96.75 195 VAL A O 1
ATOM 1466 N N . ALA A 1 196 ? -2.416 -1.043 22.348 1.00 97.38 196 ALA A N 1
ATOM 1467 C CA . ALA A 1 196 ? -2.545 -2.412 21.862 1.00 97.38 196 ALA A CA 1
ATOM 1468 C C . ALA A 1 196 ? -1.903 -2.558 20.477 1.00 97.38 196 ALA A C 1
ATOM 1470 O O . ALA A 1 196 ? -1.731 -1.574 19.753 1.00 97.38 196 ALA A O 1
ATOM 1471 N N . ARG A 1 197 ? -1.580 -3.795 20.084 1.00 98.19 197 ARG A N 1
ATOM 1472 C CA . ARG A 1 197 ? -1.323 -4.115 18.672 1.00 98.19 197 ARG A CA 1
ATOM 1473 C C . ARG A 1 197 ? -2.639 -4.032 17.905 1.00 98.19 197 ARG A C 1
ATOM 1475 O O . ARG A 1 197 ? -3.686 -4.384 18.445 1.00 98.19 197 ARG A O 1
ATOM 1482 N N . ILE A 1 198 ? -2.580 -3.587 16.655 1.00 98.62 198 ILE A N 1
ATOM 1483 C CA . ILE A 1 198 ? -3.772 -3.560 15.802 1.00 98.62 198 ILE A CA 1
ATOM 1484 C C . ILE A 1 198 ? -4.207 -5.006 15.523 1.00 98.62 198 ILE A C 1
ATOM 1486 O O . ILE A 1 198 ? -3.410 -5.839 15.089 1.00 98.62 198 ILE A O 1
ATOM 1490 N N . GLY A 1 199 ? -5.474 -5.293 15.797 1.00 97.88 199 GLY A N 1
ATOM 1491 C CA . GLY A 1 199 ? -6.120 -6.597 15.758 1.00 97.88 199 GLY A CA 1
ATOM 1492 C C . GLY A 1 199 ? -6.276 -7.278 17.119 1.00 97.88 199 GLY A C 1
ATOM 1493 O O . GLY A 1 199 ? -6.992 -8.278 17.191 1.00 97.88 199 GLY A O 1
ATOM 1494 N N . ASP A 1 200 ? -5.621 -6.768 18.162 1.00 97.56 200 ASP A N 1
ATOM 1495 C CA . ASP A 1 200 ? -5.593 -7.370 19.494 1.00 97.56 200 ASP A CA 1
ATOM 1496 C C . ASP A 1 200 ? -6.145 -6.405 20.566 1.00 97.56 200 ASP A C 1
ATOM 1498 O O . ASP A 1 200 ? -5.709 -6.430 21.720 1.00 97.56 200 ASP A O 1
ATOM 1502 N N . TRP A 1 201 ? -7.086 -5.525 20.194 1.00 96.44 201 TRP A N 1
ATOM 1503 C CA . TRP A 1 201 ? -7.724 -4.604 21.136 1.00 96.44 201 TRP A CA 1
ATOM 1504 C C . TRP A 1 201 ? -8.414 -5.364 22.288 1.00 96.44 201 TRP A C 1
ATOM 1506 O O . TRP A 1 201 ? -9.146 -6.330 22.032 1.00 96.44 201 TRP A O 1
ATOM 1516 N N . PRO A 1 202 ? -8.217 -4.954 23.558 1.00 89.31 202 PRO A N 1
ATOM 1517 C CA . PRO A 1 202 ? -8.835 -5.626 24.696 1.00 89.31 202 PRO A CA 1
ATOM 1518 C C . PRO A 1 202 ? -10.360 -5.555 24.626 1.00 89.31 202 PRO A C 1
ATOM 1520 O O . PRO A 1 202 ? -10.931 -4.494 24.371 1.00 89.31 202 PRO A O 1
ATOM 1523 N N . ARG A 1 203 ? -11.027 -6.681 24.896 1.00 81.88 203 ARG A N 1
ATOM 1524 C CA . ARG A 1 203 ? -12.477 -6.681 25.111 1.00 81.88 203 ARG A CA 1
ATOM 1525 C C . ARG A 1 203 ? -12.789 -6.116 26.505 1.00 81.88 203 ARG A C 1
ATOM 1527 O O . ARG A 1 203 ? -12.012 -6.395 27.422 1.00 81.88 203 ARG A O 1
ATOM 1534 N N . PRO A 1 204 ? -13.873 -5.338 26.653 1.00 66.06 204 PRO A N 1
ATOM 1535 C CA . PRO A 1 204 ? -14.359 -4.887 27.953 1.00 66.06 204 PRO A CA 1
ATOM 1536 C C . PRO A 1 204 ? -14.805 -6.048 28.850 1.00 66.06 204 PRO A C 1
ATOM 1538 O O . PRO A 1 204 ? -15.147 -7.131 28.315 1.00 66.06 204 PRO A O 1
#

Secondary structure (DSSP, 8-state):
--HHHHHHHHHHHHHHHHHTT---HHHHHHHHHHHHHH-TT-HHHHHHHHHHHH--GGGHHHHHHHHHHHHHHTT----TTT-HHHHHHHHHHHHHHHHHHHHTT-S---EEEESSSEEEE-TTS-B-SS--B-GGGGGSHHHHHHHHHHHHHHHHHHHHTS-SSBPTTT-SB-EEEEETTEEEEEE-GGG-EEEEETT-PPP-

Foldseek 3Di:
DPVVVVLLVLLLVLLLCLVVLRGQLVSQLVLLVVLCVVVVPDPLSVVLNVCSVVVDPVCSNVNSVSSVVSCVVVVNDDFCVSVVQLVVLLQVLQVLLQLQCVLLVHPWGWDWDDDRATWTATPVGFTAPDPHHHSCLSVDNQSSNQRSNQRRQRRVCVVVVHAPPAQPVPRHHFHWDDDPNFTFRKDPPPVIDGRGGRSCHHHD